Protein AF-A0A6A5AH86-F1 (afdb_monomer_lite)

Structure (mmCIF, N/CA/C/O backbone):
data_AF-A0A6A5AH86-F1
#
_entry.id   AF-A0A6A5AH86-F1
#
loop_
_atom_site.group_PDB
_atom_site.id
_atom_site.type_symbol
_atom_site.label_atom_id
_atom_site.label_alt_id
_atom_site.label_comp_id
_atom_site.label_asym_id
_atom_site.label_entity_id
_atom_site.label_seq_id
_atom_site.pdbx_PDB_ins_code
_atom_site.Cartn_x
_atom_site.Cartn_y
_atom_site.Cartn_z
_atom_site.occupancy
_atom_site.B_iso_or_equiv
_atom_site.auth_seq_id
_atom_site.auth_comp_id
_atom_site.auth_asym_id
_atom_site.auth_atom_id
_atom_site.pdbx_PDB_model_num
ATOM 1 N N . MET A 1 1 ? -19.710 12.554 -6.794 1.00 30.98 1 MET A N 1
ATOM 2 C CA . MET A 1 1 ? -18.709 13.426 -7.446 1.00 30.98 1 MET A CA 1
ATOM 3 C C . MET A 1 1 ? -17.628 13.706 -6.403 1.00 30.98 1 MET A C 1
ATOM 5 O O . MET A 1 1 ? -17.889 14.454 -5.476 1.00 30.98 1 MET A O 1
ATOM 9 N N . ARG A 1 2 ? -16.508 12.966 -6.414 1.00 29.19 2 ARG A N 1
ATOM 10 C C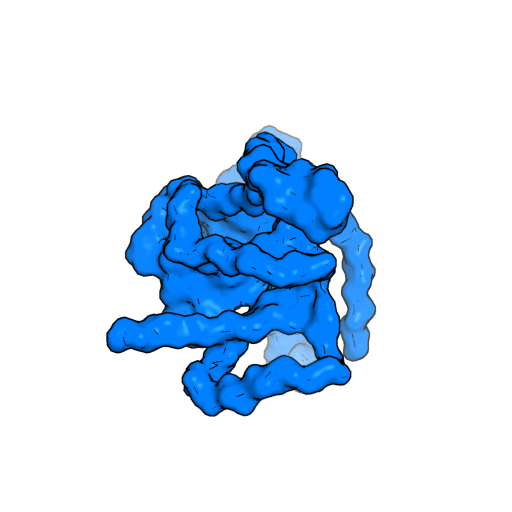A . ARG A 1 2 ? -15.508 13.016 -5.328 1.00 29.19 2 ARG A CA 1
ATOM 11 C C . ARG A 1 2 ? -14.400 14.002 -5.695 1.00 29.19 2 ARG A C 1
ATOM 13 O O . ARG A 1 2 ? -13.629 13.746 -6.611 1.00 29.19 2 ARG A O 1
ATOM 20 N N . GLN A 1 3 ? -14.357 15.125 -4.989 1.00 27.39 3 GLN A N 1
ATOM 21 C CA . GLN A 1 3 ? -13.255 16.082 -5.015 1.00 27.39 3 GLN A CA 1
ATOM 22 C C . GLN A 1 3 ? -12.200 15.573 -4.021 1.00 27.39 3 GLN A C 1
ATOM 24 O O . GLN A 1 3 ? -12.469 15.524 -2.823 1.00 27.39 3 GLN A O 1
ATOM 29 N N . SER A 1 4 ? -11.029 15.131 -4.491 1.00 25.44 4 SER A N 1
ATOM 30 C CA . SER A 1 4 ? -9.912 14.809 -3.595 1.00 25.44 4 SER A CA 1
ATOM 31 C C . SER A 1 4 ? -9.151 16.099 -3.280 1.00 25.44 4 SER A C 1
ATOM 33 O O . SER A 1 4 ? -8.307 16.536 -4.067 1.00 25.44 4 SER A O 1
ATOM 35 N N . LEU A 1 5 ? -9.456 16.735 -2.148 1.00 30.50 5 LEU A N 1
ATOM 36 C CA . LEU A 1 5 ? -8.522 17.682 -1.545 1.00 30.50 5 LEU A CA 1
ATOM 37 C C . LEU A 1 5 ? -7.281 16.884 -1.119 1.00 30.50 5 LEU A C 1
ATOM 39 O O . LEU A 1 5 ? -7.382 15.999 -0.272 1.00 30.50 5 LEU A O 1
ATOM 43 N N . ARG A 1 6 ? -6.120 17.182 -1.714 1.00 34.22 6 ARG A N 1
ATOM 44 C CA . ARG A 1 6 ? -4.815 16.739 -1.202 1.00 34.22 6 ARG A CA 1
ATOM 45 C C . ARG A 1 6 ? -4.544 17.485 0.108 1.00 34.22 6 ARG A C 1
ATOM 47 O O . ARG A 1 6 ? -3.910 18.535 0.096 1.00 34.22 6 ARG A O 1
ATOM 54 N N . LEU A 1 7 ? -5.066 16.979 1.220 1.00 39.75 7 LEU A N 1
ATOM 55 C CA . LEU A 1 7 ? -4.508 17.284 2.533 1.00 39.75 7 LEU A CA 1
ATOM 56 C C . LEU A 1 7 ? -3.239 16.440 2.652 1.00 39.75 7 LEU A C 1
ATOM 58 O O . LEU A 1 7 ? -3.293 15.216 2.549 1.00 39.75 7 LEU A O 1
ATOM 62 N N . VAL A 1 8 ? -2.095 17.120 2.727 1.00 56.09 8 VAL A N 1
ATOM 63 C CA . VAL A 1 8 ? -0.758 16.524 2.838 1.00 56.09 8 VAL A CA 1
ATOM 64 C C . VAL A 1 8 ? -0.589 16.019 4.270 1.00 56.09 8 VAL A C 1
ATOM 66 O O . VAL A 1 8 ? 0.184 16.559 5.055 1.00 56.09 8 VAL A O 1
ATOM 69 N N . ASP A 1 9 ? -1.381 15.017 4.627 1.00 72.75 9 ASP A N 1
ATOM 70 C CA . ASP A 1 9 ? -1.262 14.328 5.897 1.00 72.75 9 ASP A CA 1
ATOM 71 C C . ASP A 1 9 ? -0.231 13.204 5.720 1.00 72.75 9 ASP A C 1
ATOM 73 O O . ASP A 1 9 ? -0.261 12.430 4.762 1.00 72.75 9 ASP A O 1
ATOM 77 N N . ASN A 1 10 ? 0.696 13.092 6.665 1.00 84.94 10 ASN A N 1
ATOM 78 C CA . ASN A 1 10 ? 1.642 11.974 6.780 1.00 84.94 10 ASN A CA 1
ATOM 79 C C . ASN A 1 10 ? 0.997 10.724 7.414 1.00 84.94 10 ASN A C 1
ATOM 81 O O . ASN A 1 10 ? 1.675 9.826 7.911 1.00 84.94 10 ASN A O 1
ATOM 85 N N . CYS A 1 11 ? -0.334 10.686 7.438 1.00 88.38 11 CYS A N 1
ATOM 86 C CA . CYS A 1 11 ? -1.121 9.686 8.134 1.00 88.38 11 CYS A CA 1
ATOM 87 C C . CYS A 1 11 ? -2.029 8.951 7.149 1.00 88.38 11 CYS A C 1
ATOM 89 O O . CYS A 1 11 ? -2.664 9.567 6.295 1.00 88.38 11 CYS A O 1
ATOM 91 N N . VAL A 1 12 ? -2.179 7.641 7.328 1.00 88.31 12 VAL A N 1
ATOM 92 C CA . VAL A 1 12 ? -3.200 6.851 6.630 1.00 88.31 12 VAL A CA 1
ATOM 93 C C . VAL A 1 12 ? -4.418 6.734 7.540 1.00 88.31 12 VAL A C 1
ATOM 95 O O . VAL A 1 12 ? -4.294 6.319 8.688 1.00 88.31 12 VAL A O 1
ATOM 98 N N . LYS A 1 13 ? -5.601 7.112 7.051 1.00 89.19 13 LYS A N 1
ATOM 99 C CA . LYS A 1 13 ? -6.860 7.011 7.804 1.00 89.19 13 LYS A CA 1
ATOM 100 C C . LYS A 1 13 ? -7.762 5.952 7.185 1.00 89.19 13 LYS A C 1
ATOM 102 O O . LYS A 1 13 ? -7.991 5.974 5.977 1.00 89.19 13 LYS A O 1
ATOM 107 N N . ILE A 1 14 ? -8.285 5.064 8.021 1.00 88.88 14 ILE A N 1
ATOM 108 C CA . ILE A 1 14 ? -9.193 3.986 7.630 1.00 88.88 14 ILE A CA 1
ATOM 109 C C . ILE A 1 14 ? -10.580 4.326 8.155 1.00 88.88 14 ILE A C 1
ATOM 111 O O . ILE A 1 14 ? -10.743 4.640 9.335 1.00 88.88 14 ILE A O 1
ATOM 115 N N . TRP A 1 15 ? -11.563 4.277 7.264 1.00 88.62 15 TRP A N 1
ATOM 116 C CA . TRP A 1 15 ? -12.946 4.630 7.551 1.00 88.62 15 TRP A CA 1
ATOM 117 C C . TRP A 1 15 ? -13.850 3.452 7.202 1.00 88.62 15 TRP A C 1
ATOM 119 O O . TRP A 1 15 ? -13.689 2.867 6.129 1.00 88.62 15 TRP A O 1
ATOM 129 N N . SER A 1 16 ? -14.798 3.140 8.081 1.00 85.56 16 SER A N 1
ATOM 130 C CA . SER A 1 16 ? -15.935 2.287 7.751 1.00 85.56 16 SER A CA 1
ATOM 131 C C . SER A 1 16 ? -17.012 3.139 7.096 1.00 85.56 16 SER A C 1
ATOM 133 O O . SER A 1 16 ? -17.232 4.287 7.492 1.00 85.56 16 SER A O 1
ATOM 135 N N . LEU A 1 17 ? -17.661 2.575 6.084 1.00 85.06 17 LEU A N 1
ATOM 136 C CA . LEU A 1 17 ? -18.807 3.169 5.416 1.00 85.06 17 LEU A CA 1
ATOM 137 C C . LEU A 1 17 ? -19.960 2.177 5.516 1.00 85.06 17 LEU A C 1
ATOM 139 O O . LEU A 1 17 ? -19.984 1.193 4.775 1.00 85.06 17 LEU A O 1
ATOM 143 N N . GLU A 1 18 ? -20.909 2.443 6.405 1.00 79.38 18 GLU A N 1
ATOM 144 C CA . GLU A 1 18 ? -22.117 1.634 6.531 1.00 79.38 18 GLU A CA 1
ATOM 145 C C . GLU A 1 18 ? -23.296 2.365 5.890 1.00 79.38 18 GLU A C 1
ATOM 147 O O . GLU A 1 18 ? -23.573 3.535 6.160 1.00 79.38 18 GLU A O 1
ATOM 152 N N . VAL A 1 19 ? -23.990 1.669 4.989 1.00 74.25 19 VAL A N 1
ATOM 153 C CA . VAL A 1 19 ? -25.234 2.155 4.389 1.00 74.25 19 VAL A CA 1
ATOM 154 C C . VAL A 1 19 ? -26.370 1.450 5.113 1.00 74.25 19 VAL A C 1
ATOM 156 O O . VAL A 1 19 ? -26.713 0.316 4.785 1.00 74.25 19 VAL A O 1
ATOM 159 N N . LEU A 1 20 ? -26.898 2.098 6.151 1.00 67.12 20 LEU A N 1
ATOM 160 C CA . LEU A 1 20 ? -27.880 1.500 7.058 1.00 67.12 20 LEU A CA 1
ATOM 161 C C . LEU A 1 20 ? -29.282 1.388 6.422 1.00 67.12 20 LEU A C 1
ATOM 163 O O . LEU A 1 20 ? -30.046 0.498 6.790 1.00 67.12 20 LEU A O 1
ATOM 167 N N . SER A 1 21 ? -29.625 2.237 5.443 1.00 65.19 21 SER A N 1
ATOM 168 C CA . SER A 1 21 ? -30.851 2.131 4.630 1.00 65.19 21 SER A CA 1
ATOM 169 C C . SER A 1 21 ? -30.785 3.007 3.363 1.00 65.19 21 SER A C 1
ATOM 171 O O . SER A 1 21 ? -29.871 3.809 3.216 1.00 65.19 21 SER A O 1
ATOM 173 N N . GLU A 1 22 ? -31.749 2.884 2.437 1.00 66.31 22 GLU A N 1
ATOM 174 C CA . GLU A 1 22 ? -31.879 3.807 1.285 1.00 66.31 22 GLU A CA 1
ATOM 175 C C . GLU A 1 22 ? -32.324 5.227 1.694 1.00 66.31 22 GLU A C 1
ATOM 177 O O . GLU A 1 22 ? -32.211 6.164 0.903 1.00 66.31 22 GLU A O 1
ATOM 182 N N . THR A 1 23 ? -32.856 5.388 2.910 1.00 67.50 23 THR A N 1
ATOM 183 C CA . THR A 1 23 ? -33.461 6.634 3.402 1.00 67.50 23 THR A CA 1
ATOM 184 C C . THR A 1 23 ? -32.541 7.451 4.301 1.00 67.50 23 THR A C 1
ATOM 186 O O . THR A 1 23 ? -32.615 8.678 4.264 1.00 67.50 23 THR A O 1
ATOM 189 N N . ASP A 1 24 ? -31.669 6.794 5.066 1.00 67.06 24 ASP A N 1
ATOM 190 C CA . ASP A 1 24 ? -30.609 7.457 5.824 1.00 67.06 24 ASP A CA 1
ATOM 191 C C . ASP A 1 24 ? -29.321 7.467 5.000 1.00 67.06 24 ASP A C 1
ATOM 193 O O . ASP A 1 24 ? -28.936 6.472 4.387 1.00 67.06 24 ASP A O 1
ATOM 197 N N . GLY A 1 25 ? -28.666 8.627 4.940 1.00 71.00 25 GLY A N 1
ATOM 198 C CA . GLY A 1 25 ? -27.397 8.774 4.233 1.00 71.00 25 GLY A CA 1
ATOM 199 C C . GLY A 1 25 ? -26.315 7.831 4.782 1.00 71.00 25 GLY A C 1
ATOM 200 O O . GLY A 1 25 ? -26.445 7.308 5.886 1.00 71.00 25 GLY A O 1
ATOM 201 N N . PRO A 1 26 ? -25.224 7.614 4.032 1.00 78.56 26 PRO A N 1
ATOM 202 C CA . PRO A 1 26 ? -24.146 6.748 4.490 1.00 78.56 26 PRO A CA 1
ATOM 203 C C . PRO A 1 26 ? -23.504 7.297 5.771 1.00 78.56 26 PRO A C 1
ATOM 205 O O . PRO A 1 26 ? -23.083 8.459 5.801 1.00 78.56 26 PRO A O 1
ATOM 208 N N . GLU A 1 27 ? -23.376 6.454 6.795 1.00 80.38 27 GLU A N 1
ATOM 209 C CA . GLU A 1 27 ? -22.609 6.780 7.993 1.00 80.38 27 GLU A CA 1
ATOM 210 C C . GLU A 1 27 ? -21.134 6.440 7.757 1.00 80.38 27 GLU A C 1
ATOM 212 O O . GLU A 1 27 ? -20.774 5.337 7.336 1.00 80.38 27 GLU A O 1
ATOM 217 N N . CYS A 1 28 ? -20.272 7.428 7.996 1.00 82.88 28 CYS A N 1
ATOM 218 C CA . CYS A 1 28 ? -18.825 7.287 7.904 1.00 82.88 28 CYS A CA 1
ATOM 219 C C . CYS A 1 28 ? -18.238 7.313 9.309 1.00 82.88 28 CYS A C 1
ATOM 221 O O . CYS A 1 28 ? -18.341 8.328 10.001 1.00 82.88 28 CYS A O 1
ATOM 223 N N . GLU A 1 29 ? -17.542 6.252 9.694 1.00 85.81 29 GLU A N 1
ATOM 224 C CA . GLU A 1 29 ? -16.880 6.174 10.991 1.00 85.81 29 GLU A CA 1
ATOM 225 C C . GLU A 1 29 ? -15.369 5.975 10.839 1.00 85.81 29 GLU A C 1
ATOM 227 O O . GLU A 1 29 ? -14.916 5.167 10.032 1.00 85.81 29 GLU A O 1
ATOM 232 N N . LEU A 1 30 ? -14.567 6.715 11.612 1.00 83.50 30 LEU A N 1
ATOM 233 C CA . LEU A 1 30 ? -13.111 6.557 11.624 1.00 83.50 30 LEU A CA 1
ATOM 234 C C . LEU A 1 30 ? -12.723 5.326 12.454 1.00 83.50 30 LEU A C 1
ATOM 236 O O . LEU A 1 30 ? -12.927 5.304 13.667 1.00 83.50 30 LEU A O 1
ATOM 240 N N . LEU A 1 31 ? -12.112 4.333 11.808 1.00 86.06 31 LEU A N 1
ATOM 241 C CA . LEU A 1 31 ? -11.689 3.080 12.436 1.00 86.06 31 LEU A CA 1
ATOM 242 C C . LEU A 1 31 ? -10.263 3.158 12.980 1.00 86.06 31 LEU A C 1
ATOM 244 O O . LEU A 1 31 ? -9.998 2.726 14.102 1.00 86.06 31 LEU A O 1
ATOM 248 N N . ALA A 1 32 ? -9.340 3.723 12.199 1.00 85.19 32 ALA A N 1
ATOM 249 C CA . ALA A 1 32 ? -7.944 3.849 12.598 1.00 85.19 32 ALA A CA 1
ATOM 250 C C . ALA A 1 32 ? -7.243 5.037 11.928 1.00 85.19 32 ALA A C 1
ATOM 252 O O . ALA A 1 32 ? -7.510 5.376 10.773 1.00 85.19 32 ALA A O 1
ATOM 253 N N . THR A 1 33 ? -6.297 5.648 12.643 1.00 87.88 33 THR A N 1
ATOM 254 C CA . THR A 1 33 ? -5.283 6.550 12.074 1.00 87.88 33 THR A CA 1
ATOM 255 C C . THR A 1 33 ? -3.897 5.929 12.254 1.00 87.88 33 THR A C 1
ATOM 257 O O . THR A 1 33 ? -3.496 5.616 13.375 1.00 87.88 33 THR A O 1
ATOM 260 N N . LEU A 1 34 ? -3.169 5.750 11.149 1.00 87.94 34 LEU A N 1
ATOM 261 C CA . LEU A 1 34 ? -1.834 5.155 11.088 1.00 87.94 34 LEU A CA 1
ATOM 262 C C . LEU A 1 34 ? -0.802 6.248 10.815 1.00 87.94 34 LEU A C 1
ATOM 264 O O . LEU A 1 34 ? -0.837 6.884 9.764 1.00 87.94 34 LEU A O 1
ATOM 268 N N . THR A 1 35 ? 0.130 6.448 11.742 1.00 88.06 35 THR A N 1
ATOM 269 C CA . THR A 1 35 ? 1.114 7.544 11.702 1.00 88.06 35 THR A CA 1
ATOM 270 C C . THR A 1 35 ? 2.540 7.003 11.588 1.00 88.06 35 THR A C 1
ATOM 272 O O . THR A 1 35 ? 3.410 7.342 12.387 1.00 88.06 35 THR A O 1
ATOM 275 N N . TRP A 1 36 ? 2.758 6.082 10.646 1.00 87.44 36 TRP A N 1
ATOM 276 C CA . TRP A 1 36 ? 4.055 5.416 10.457 1.00 87.44 36 TRP A CA 1
ATOM 277 C C . TRP A 1 36 ? 4.956 6.092 9.420 1.00 87.44 36 TRP A C 1
ATOM 279 O O . TRP A 1 36 ? 6.148 5.805 9.394 1.00 87.44 36 TRP A O 1
ATOM 289 N N . HIS A 1 37 ? 4.400 6.956 8.570 1.00 89.31 37 HIS A N 1
ATOM 290 C CA . HIS A 1 37 ? 5.159 7.699 7.570 1.00 89.31 37 HIS A CA 1
ATOM 291 C C . HIS A 1 37 ? 5.689 9.013 8.146 1.00 89.31 37 HIS A C 1
ATOM 293 O O . HIS A 1 37 ? 5.011 9.695 8.916 1.00 89.31 37 HIS A O 1
ATOM 299 N N . GLU A 1 38 ? 6.904 9.387 7.750 1.00 89.50 38 GLU A N 1
ATOM 300 C CA . GLU A 1 38 ? 7.527 10.645 8.187 1.00 89.50 38 GLU A CA 1
ATOM 301 C C . GLU A 1 38 ? 7.069 11.832 7.332 1.00 89.50 38 GLU A C 1
ATOM 303 O O . GLU A 1 38 ? 7.016 12.970 7.801 1.00 89.50 38 GLU A O 1
ATOM 308 N N . LYS A 1 39 ? 6.715 11.557 6.074 1.00 90.38 39 LYS A N 1
ATOM 309 C CA . LYS A 1 39 ? 6.307 12.545 5.073 1.00 90.38 39 LYS A CA 1
ATOM 310 C C . LYS A 1 39 ? 4.948 12.196 4.462 1.00 90.38 39 LYS A C 1
ATOM 312 O O . LYS A 1 39 ? 4.269 11.270 4.897 1.00 90.38 39 LYS A O 1
ATOM 317 N N . ALA A 1 40 ? 4.540 12.998 3.484 1.00 89.38 40 ALA A N 1
ATOM 318 C CA . ALA A 1 40 ? 3.271 12.880 2.788 1.00 89.38 40 ALA A CA 1
ATOM 319 C C . ALA A 1 40 ? 3.074 11.491 2.176 1.00 89.38 40 ALA A C 1
ATOM 321 O O . ALA A 1 40 ? 3.931 10.995 1.443 1.00 89.38 40 ALA A O 1
ATOM 322 N N . VAL A 1 41 ? 1.908 10.900 2.433 1.00 90.50 41 VAL A N 1
ATOM 323 C CA . VAL A 1 41 ? 1.507 9.655 1.780 1.00 90.50 41 VAL A CA 1
ATOM 324 C C . VAL A 1 41 ? 0.900 9.989 0.420 1.00 90.50 41 VAL A C 1
ATOM 326 O O . VAL A 1 41 ? -0.137 10.644 0.329 1.00 90.50 41 VAL A O 1
ATOM 329 N N . ASN A 1 42 ? 1.534 9.517 -0.649 1.00 87.88 42 ASN A N 1
ATOM 330 C CA . ASN A 1 42 ? 1.110 9.786 -2.022 1.00 87.88 42 ASN A CA 1
ATOM 331 C C . ASN A 1 42 ? 0.031 8.819 -2.497 1.00 87.88 42 ASN A C 1
ATOM 333 O O . ASN A 1 42 ? -0.848 9.186 -3.280 1.00 87.88 42 ASN A O 1
ATOM 337 N N . CYS A 1 43 ? 0.105 7.568 -2.048 1.00 89.25 43 CYS A N 1
ATOM 338 C CA . CYS A 1 43 ? -0.764 6.506 -2.526 1.00 89.25 43 CYS A CA 1
ATOM 339 C C . CYS A 1 43 ? -1.046 5.474 -1.434 1.00 89.25 43 CYS A C 1
ATOM 341 O O . CYS A 1 43 ? -0.199 5.177 -0.594 1.00 89.25 43 CYS A O 1
ATOM 343 N N . VAL A 1 44 ? -2.257 4.917 -1.473 1.00 92.38 44 VAL A N 1
ATOM 344 C CA . VAL A 1 44 ? -2.695 3.801 -0.628 1.00 92.38 44 VAL A CA 1
ATOM 345 C C . VAL A 1 44 ? -3.502 2.807 -1.462 1.00 92.38 44 VAL A C 1
ATOM 347 O O . VAL A 1 44 ? -4.293 3.218 -2.323 1.00 92.38 44 VAL A O 1
ATOM 350 N N . ARG A 1 45 ? -3.291 1.504 -1.250 1.00 92.75 45 ARG A N 1
ATOM 351 C CA . ARG A 1 45 ? -3.954 0.424 -2.000 1.00 92.75 45 ARG A CA 1
ATOM 352 C C . ARG A 1 45 ? -4.210 -0.795 -1.128 1.00 92.75 45 ARG A C 1
ATOM 354 O O . ARG A 1 45 ? -3.276 -1.366 -0.564 1.00 92.75 45 ARG A O 1
ATOM 361 N N . TRP A 1 46 ? -5.465 -1.222 -1.099 1.00 92.31 46 TRP A N 1
ATOM 362 C CA . TRP A 1 46 ? -5.857 -2.514 -0.555 1.00 92.31 46 TRP A CA 1
ATOM 363 C C . TRP A 1 46 ? -5.360 -3.650 -1.4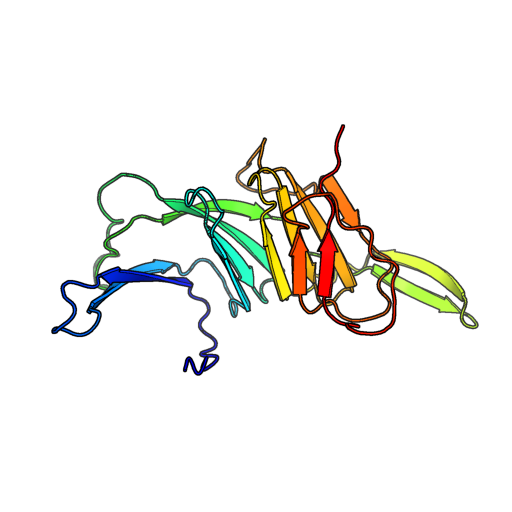47 1.00 92.31 46 TRP A C 1
ATOM 365 O O . TRP A 1 46 ? -5.429 -3.550 -2.673 1.00 92.31 46 TRP A O 1
ATOM 375 N N . SER A 1 47 ? -4.886 -4.716 -0.813 1.00 90.81 47 SER A N 1
ATOM 376 C CA . SER A 1 47 ? -4.782 -6.043 -1.417 1.00 90.81 47 SER A CA 1
ATOM 377 C C . SER A 1 47 ? -6.189 -6.556 -1.745 1.00 90.81 47 SER A C 1
ATOM 379 O O . SER A 1 47 ? -7.140 -6.238 -1.025 1.00 90.81 47 SER A O 1
ATOM 381 N N . HIS A 1 48 ? -6.359 -7.336 -2.811 1.00 87.44 48 HIS A N 1
ATOM 382 C CA . HIS A 1 48 ? -7.683 -7.777 -3.274 1.00 87.44 48 HIS A CA 1
ATOM 383 C C . HIS A 1 48 ? -8.370 -8.711 -2.270 1.00 87.44 48 HIS A C 1
ATOM 385 O O . HIS A 1 48 ? -9.589 -8.685 -2.123 1.00 87.44 48 HIS A O 1
ATOM 391 N N . ASN A 1 49 ? -7.587 -9.491 -1.531 1.00 87.00 49 ASN A N 1
ATOM 392 C CA . ASN A 1 49 ? -8.022 -10.326 -0.418 1.00 87.00 49 ASN A CA 1
ATOM 393 C C . ASN A 1 49 ? -8.383 -9.531 0.854 1.00 87.00 49 ASN A C 1
ATOM 395 O O . ASN A 1 49 ? -8.821 -10.134 1.829 1.00 87.00 49 ASN A O 1
ATOM 399 N N . GLY A 1 50 ? -8.162 -8.211 0.878 1.00 87.25 50 GLY A N 1
ATOM 400 C CA . GLY A 1 50 ? -8.441 -7.329 2.017 1.00 87.25 50 GLY A CA 1
ATOM 401 C C . GLY A 1 50 ? -7.502 -7.485 3.219 1.00 87.25 50 GLY A C 1
ATOM 402 O O . GLY A 1 50 ? -7.626 -6.739 4.185 1.00 87.25 50 GLY A O 1
ATOM 403 N N . ARG A 1 51 ? -6.544 -8.417 3.176 1.00 89.81 51 ARG A N 1
ATOM 404 C CA . ARG A 1 51 ? -5.648 -8.719 4.302 1.00 89.81 51 ARG A CA 1
ATOM 405 C C . ARG A 1 51 ? -4.594 -7.642 4.531 1.00 89.81 51 ARG A C 1
ATOM 407 O O . ARG A 1 51 ? -4.239 -7.355 5.672 1.00 89.81 51 ARG A O 1
ATOM 414 N N . TYR A 1 52 ? -4.078 -7.080 3.442 1.00 92.50 52 TYR A N 1
ATOM 415 C CA . TYR A 1 52 ? -2.991 -6.112 3.480 1.00 92.50 52 TYR A CA 1
ATOM 416 C C . TYR A 1 52 ? -3.420 -4.756 2.931 1.00 92.50 52 TYR A C 1
ATOM 418 O O . TYR A 1 52 ? -4.149 -4.664 1.940 1.00 92.50 52 TYR A O 1
ATOM 426 N N . LEU A 1 53 ? -2.888 -3.700 3.537 1.00 93.31 53 LEU A N 1
ATOM 427 C CA . LEU A 1 53 ? -2.947 -2.337 3.027 1.00 93.31 53 LEU A CA 1
ATOM 428 C C . LEU A 1 53 ? -1.524 -1.867 2.729 1.00 93.31 53 LEU A C 1
ATOM 430 O O . LEU A 1 53 ? -0.665 -1.919 3.604 1.00 93.31 53 LEU A O 1
ATOM 434 N N . ALA A 1 54 ? -1.276 -1.397 1.510 1.00 93.56 54 ALA A N 1
ATOM 435 C CA . ALA A 1 54 ? -0.003 -0.797 1.127 1.00 93.56 54 ALA A CA 1
ATOM 436 C C . ALA A 1 54 ? -0.109 0.727 1.078 1.00 93.56 54 ALA A C 1
ATOM 438 O O . ALA A 1 54 ? -1.107 1.257 0.584 1.00 93.56 54 ALA A O 1
ATOM 439 N N . SER A 1 55 ? 0.935 1.422 1.519 1.00 92.81 55 SER A N 1
ATOM 440 C CA . SER A 1 55 ? 1.073 2.876 1.405 1.00 92.81 55 SER A CA 1
ATOM 441 C C . SER A 1 55 ? 2.454 3.268 0.895 1.00 92.81 55 SER A C 1
ATOM 443 O O . SER A 1 55 ? 3.452 2.657 1.267 1.00 92.81 55 SER A O 1
ATOM 445 N N . GLY A 1 56 ? 2.513 4.279 0.028 1.00 91.94 56 GLY A N 1
ATOM 446 C CA . GLY A 1 56 ? 3.748 4.819 -0.540 1.00 91.94 56 GLY A CA 1
ATOM 447 C C . GLY A 1 56 ? 3.847 6.317 -0.281 1.00 91.94 56 GLY A C 1
ATOM 448 O O . GLY A 1 56 ? 2.855 7.035 -0.427 1.00 91.94 56 GLY A O 1
ATOM 449 N N . SER A 1 57 ? 5.031 6.777 0.115 1.00 91.19 57 SER A N 1
ATOM 450 C CA . SER A 1 57 ? 5.263 8.125 0.644 1.00 91.19 57 SER A CA 1
ATOM 451 C C . SER A 1 57 ? 6.508 8.790 0.042 1.00 91.19 57 SER A C 1
ATOM 453 O O . SER A 1 57 ? 7.370 8.138 -0.558 1.00 91.19 57 SER A O 1
ATOM 455 N N . ASP A 1 58 ? 6.605 10.106 0.235 1.00 89.69 58 ASP A N 1
ATOM 456 C CA . ASP A 1 58 ? 7.783 10.942 -0.053 1.00 89.69 58 ASP A CA 1
ATOM 457 C C . ASP A 1 58 ? 8.965 10.674 0.903 1.00 89.69 58 ASP A C 1
ATOM 459 O O . ASP A 1 58 ? 10.060 11.220 0.741 1.00 89.69 58 ASP A O 1
ATOM 463 N N . ASP A 1 59 ? 8.768 9.857 1.944 1.00 88.50 59 ASP A N 1
ATOM 464 C CA . ASP A 1 59 ? 9.867 9.287 2.745 1.00 88.50 59 ASP A CA 1
ATOM 465 C C . ASP A 1 59 ? 10.595 8.146 2.017 1.00 88.50 59 ASP A C 1
ATOM 467 O O . ASP A 1 59 ? 11.522 7.539 2.557 1.00 88.50 59 ASP A O 1
ATOM 471 N N . HIS A 1 60 ? 10.196 7.896 0.765 1.00 87.62 60 HIS A N 1
ATOM 472 C CA . HIS A 1 60 ? 10.724 6.877 -0.127 1.00 87.62 60 HIS A CA 1
ATOM 473 C C . HIS A 1 60 ? 10.427 5.445 0.331 1.00 87.62 60 HIS A C 1
ATOM 475 O O . HIS A 1 60 ? 10.982 4.492 -0.222 1.00 87.62 60 HIS A O 1
ATOM 481 N N . GLN A 1 61 ? 9.586 5.260 1.345 1.00 90.25 61 GLN A N 1
ATOM 482 C CA . GLN A 1 61 ? 9.229 3.952 1.866 1.00 90.25 61 GLN A CA 1
ATOM 483 C C . GLN A 1 61 ? 7.875 3.515 1.323 1.00 90.25 61 GLN A C 1
ATOM 485 O O . GLN A 1 61 ? 6.955 4.311 1.112 1.00 90.25 61 GLN A O 1
ATOM 490 N N . VAL A 1 62 ? 7.757 2.202 1.140 1.00 93.25 62 VAL A N 1
ATOM 491 C CA . VAL A 1 62 ? 6.461 1.545 1.007 1.00 93.25 62 VAL A CA 1
ATOM 492 C C . VAL A 1 62 ? 6.237 0.722 2.258 1.00 93.25 62 VAL A C 1
ATOM 494 O O . VAL A 1 62 ? 7.062 -0.131 2.594 1.00 93.25 62 VAL A O 1
ATOM 497 N N . LEU A 1 63 ? 5.139 0.986 2.955 1.00 93.62 63 LEU A N 1
ATOM 498 C CA . LEU A 1 63 ? 4.756 0.259 4.156 1.00 93.62 63 LEU A CA 1
ATOM 499 C C . LEU A 1 63 ? 3.594 -0.675 3.841 1.00 93.62 63 LEU A C 1
ATOM 501 O O . LEU A 1 63 ? 2.681 -0.322 3.096 1.00 93.62 63 LEU A O 1
ATOM 505 N N . LEU A 1 64 ? 3.651 -1.875 4.414 1.00 94.50 64 LEU A N 1
ATOM 506 C CA . LEU A 1 64 ? 2.556 -2.833 4.404 1.00 94.50 64 LEU A CA 1
ATOM 507 C C . LEU A 1 64 ? 1.987 -2.950 5.811 1.00 94.50 64 LEU A C 1
ATOM 509 O O . LEU A 1 64 ? 2.729 -3.150 6.780 1.00 94.50 64 LEU A O 1
ATOM 513 N N . TYR A 1 65 ? 0.670 -2.840 5.899 1.00 93.12 65 TYR A N 1
ATOM 514 C CA . TYR A 1 65 ? -0.094 -3.000 7.121 1.00 93.12 65 TYR A CA 1
ATOM 515 C C . TYR A 1 65 ? -0.951 -4.255 7.047 1.00 93.12 65 TYR A C 1
ATOM 517 O O . TYR A 1 65 ? -1.497 -4.581 5.994 1.00 93.12 65 TYR A O 1
ATOM 525 N N . GLU A 1 66 ? -1.088 -4.923 8.182 1.00 92.94 66 GLU A N 1
ATOM 526 C CA . GLU A 1 66 ? -1.978 -6.060 8.382 1.00 92.94 66 GLU A CA 1
ATOM 527 C C . GLU A 1 66 ? -2.887 -5.757 9.575 1.00 92.94 66 GLU A C 1
ATOM 529 O O . GLU A 1 66 ? -2.445 -5.168 10.571 1.00 92.94 66 GLU A O 1
ATOM 534 N N . LEU A 1 67 ? -4.162 -6.128 9.455 1.00 90.81 67 LEU A N 1
ATOM 535 C CA . LEU A 1 67 ? -5.112 -6.036 10.556 1.00 90.81 67 LEU A CA 1
ATOM 536 C C . LEU A 1 67 ? -4.787 -7.131 11.570 1.00 90.81 67 LEU A C 1
ATOM 538 O O . LEU A 1 67 ? -4.721 -8.309 11.218 1.00 90.81 67 LEU A O 1
ATOM 542 N N . GLN A 1 68 ? -4.578 -6.744 12.823 1.00 88.19 68 GLN A N 1
ATOM 543 C CA . GLN A 1 68 ? -4.349 -7.678 13.911 1.00 88.19 68 GLN A CA 1
ATOM 544 C C . GLN A 1 68 ? -5.605 -7.796 14.771 1.00 88.19 68 GLN A C 1
ATOM 546 O O . GLN A 1 68 ? -6.117 -6.798 15.279 1.00 88.19 68 GLN A O 1
ATOM 551 N N . ASP A 1 69 ? -6.046 -9.032 14.992 1.00 83.19 69 ASP A N 1
ATOM 552 C CA . ASP A 1 69 ? -7.122 -9.317 15.934 1.00 83.19 69 ASP A CA 1
ATOM 553 C C . ASP A 1 69 ? -6.649 -9.059 17.367 1.00 83.19 69 ASP A C 1
ATOM 555 O O . ASP A 1 69 ? -5.646 -9.613 17.830 1.00 83.19 69 ASP A O 1
ATOM 559 N N . GLY A 1 70 ? -7.377 -8.213 18.091 1.00 77.38 70 GLY A N 1
ATOM 560 C CA . GLY A 1 70 ? -7.072 -7.913 19.482 1.00 77.38 70 GLY A CA 1
ATOM 561 C C . GLY A 1 70 ? -7.677 -6.600 19.963 1.00 77.38 70 GLY A C 1
ATOM 562 O O . GLY A 1 70 ? -8.246 -5.844 19.173 1.00 77.38 70 GLY A O 1
ATOM 563 N N . PRO A 1 71 ? -7.569 -6.314 21.271 1.00 73.19 71 PRO A N 1
ATOM 564 C CA . PRO A 1 71 ? -7.979 -5.026 21.800 1.00 73.19 71 PRO A CA 1
ATOM 565 C C . PRO A 1 71 ? -7.160 -3.896 21.152 1.00 73.19 71 PRO A C 1
ATOM 567 O O . PRO A 1 71 ? -5.997 -4.105 20.787 1.00 73.19 71 PRO A O 1
ATOM 570 N N . PRO A 1 72 ? -7.747 -2.698 21.017 1.00 73.62 72 PRO A N 1
ATOM 571 C CA . PRO A 1 72 ? -7.062 -1.556 20.438 1.00 73.62 72 PRO A CA 1
ATOM 572 C C . PRO A 1 72 ? -5.799 -1.186 21.216 1.00 73.62 72 PRO A C 1
ATOM 574 O O . PRO A 1 72 ? -5.732 -1.346 22.439 1.00 73.62 72 PRO A O 1
ATOM 577 N N . ALA A 1 73 ? -4.787 -0.692 20.498 1.00 71.56 73 ALA A N 1
ATOM 578 C CA . ALA A 1 73 ? -3.527 -0.282 21.107 1.00 71.56 73 ALA A CA 1
ATOM 579 C C . ALA A 1 73 ? -3.768 0.762 22.222 1.00 71.56 73 ALA A C 1
ATOM 581 O O . ALA A 1 73 ? -4.560 1.693 22.028 1.00 71.56 73 ALA A O 1
ATOM 582 N N . PRO A 1 74 ? -3.091 0.645 23.381 1.00 68.31 74 PRO A N 1
ATOM 583 C CA . PRO A 1 74 ? -3.253 1.607 24.459 1.00 68.31 74 PRO A CA 1
ATOM 584 C C . PRO A 1 74 ? -2.812 2.998 24.001 1.00 68.31 74 PRO A C 1
ATOM 586 O O . PRO A 1 74 ? -1.722 3.170 23.453 1.00 68.31 74 PRO A O 1
ATOM 589 N N . ILE A 1 75 ? -3.640 4.005 24.267 1.00 72.31 75 ILE A N 1
ATOM 590 C CA . ILE A 1 75 ? -3.259 5.402 24.058 1.00 72.31 75 ILE A CA 1
ATOM 591 C C . ILE A 1 75 ? -2.192 5.813 25.089 1.00 72.31 75 ILE A C 1
ATOM 593 O O . ILE A 1 75 ? -2.322 5.470 26.269 1.00 72.31 75 ILE A O 1
ATOM 597 N N . PRO A 1 76 ? -1.134 6.550 24.691 1.00 72.62 76 PRO A N 1
ATOM 598 C CA . PRO A 1 76 ? -0.155 7.076 25.632 1.00 72.62 76 PRO A CA 1
ATOM 599 C C . PRO A 1 76 ? -0.837 7.896 26.728 1.00 72.62 76 PRO A C 1
ATOM 601 O O . PRO A 1 76 ? -1.697 8.740 26.446 1.00 72.62 76 PRO A O 1
ATOM 604 N N . PHE A 1 77 ? -0.450 7.642 27.979 1.00 64.19 77 PHE A N 1
ATOM 605 C CA . PHE A 1 77 ? -1.025 8.304 29.145 1.00 64.19 77 PHE A CA 1
ATOM 606 C C . PHE A 1 77 ? -0.886 9.831 29.021 1.00 64.19 77 PHE A C 1
ATOM 608 O O . PHE A 1 77 ? 0.217 10.342 28.841 1.00 64.19 77 PHE A O 1
ATOM 615 N N . GLY A 1 78 ? -2.010 10.551 29.097 1.00 66.81 78 GLY A N 1
ATOM 616 C CA . GLY A 1 78 ? -2.064 12.011 28.936 1.00 66.81 78 GLY A CA 1
ATOM 617 C C . GLY A 1 78 ? -2.324 12.512 27.509 1.00 66.81 78 GLY A C 1
ATOM 618 O O . GLY A 1 78 ? -2.383 13.723 27.303 1.00 66.81 78 GLY A O 1
ATOM 619 N N . SER A 1 79 ? -2.506 11.626 26.524 1.00 69.94 79 SER A N 1
ATOM 620 C CA . SER A 1 79 ? -2.964 12.027 25.188 1.00 69.94 79 SER A CA 1
ATOM 621 C C . SER A 1 79 ? -4.493 12.179 25.138 1.00 69.94 79 SER A C 1
ATOM 623 O O . SER A 1 79 ? -5.226 11.315 25.605 1.00 69.94 79 SER A O 1
ATOM 625 N N . ASN A 1 80 ? -4.984 13.266 24.530 1.00 70.81 80 ASN A N 1
ATOM 626 C CA . ASN A 1 80 ? -6.417 13.488 24.256 1.00 70.81 80 ASN A CA 1
ATOM 627 C C . ASN A 1 80 ? -6.900 12.754 22.984 1.00 70.81 80 ASN A C 1
ATOM 629 O O . ASN A 1 80 ? -7.874 13.167 22.358 1.00 70.81 80 ASN A O 1
ATOM 633 N N . GLN A 1 81 ? -6.186 11.715 22.547 1.00 68.81 81 GLN A N 1
ATOM 634 C CA . GLN A 1 81 ? -6.525 10.976 21.333 1.00 68.81 81 GLN A CA 1
ATOM 635 C C . GLN A 1 81 ? -7.554 9.892 21.653 1.00 68.81 81 GLN A C 1
ATOM 637 O O . GLN A 1 81 ? -7.439 9.190 22.657 1.00 68.81 81 GLN A O 1
ATOM 642 N N . VAL A 1 82 ? -8.555 9.746 20.785 1.00 72.25 82 VAL A N 1
ATOM 643 C CA . VAL A 1 82 ? -9.487 8.616 20.856 1.00 72.25 82 VAL A CA 1
ATOM 644 C C . VAL A 1 82 ? -8.716 7.362 20.427 1.00 72.25 82 VAL A C 1
ATOM 646 O O . VAL A 1 82 ? -8.029 7.416 19.403 1.00 72.25 82 VAL A O 1
ATOM 649 N N . PRO A 1 83 ? -8.771 6.250 21.185 1.00 76.44 83 PRO A N 1
ATOM 650 C CA . PRO A 1 83 ? -8.141 5.010 20.754 1.00 76.44 83 PRO A CA 1
ATOM 651 C C . PRO A 1 83 ? -8.723 4.578 19.405 1.00 76.44 83 PRO A C 1
ATOM 653 O O . PRO A 1 83 ? -9.929 4.697 19.177 1.00 76.44 83 PRO A O 1
ATOM 656 N N . ASN A 1 84 ? -7.864 4.075 18.517 1.00 81.19 84 ASN A N 1
ATOM 657 C CA . ASN A 1 84 ? -8.325 3.453 17.278 1.00 81.19 84 ASN A CA 1
ATOM 658 C C . ASN A 1 84 ? -9.296 2.316 17.626 1.00 81.19 84 ASN A C 1
ATOM 660 O O . ASN A 1 84 ? -9.113 1.646 18.637 1.00 81.19 84 ASN A O 1
ATOM 664 N N . LYS A 1 85 ? -10.319 2.087 16.804 1.00 83.25 85 LYS A N 1
ATOM 665 C CA . LYS A 1 85 ? -11.209 0.928 16.951 1.00 83.25 85 LYS A CA 1
ATOM 666 C C . LYS A 1 85 ? -10.546 -0.352 16.457 1.00 83.25 85 LYS A C 1
ATOM 668 O O . LYS A 1 85 ? -10.762 -1.413 17.030 1.00 83.25 85 LYS A O 1
ATOM 673 N N . GLU A 1 86 ? -9.721 -0.224 15.422 1.00 85.19 86 GLU A N 1
ATOM 674 C CA . GLU A 1 86 ? -8.978 -1.324 14.814 1.00 85.19 86 GLU A CA 1
ATOM 675 C C . GLU A 1 86 ? -7.475 -1.213 15.077 1.00 85.19 86 GLU A C 1
ATOM 677 O O . GLU A 1 86 ? -6.886 -0.125 15.032 1.00 85.19 86 GLU A O 1
ATOM 682 N N . THR A 1 87 ? -6.835 -2.363 15.288 1.00 87.81 87 THR A N 1
ATOM 683 C CA . THR A 1 87 ? -5.385 -2.460 15.475 1.00 87.81 87 THR A CA 1
ATOM 684 C C . THR A 1 87 ? -4.720 -2.883 14.175 1.00 87.81 87 THR A C 1
ATOM 686 O O . THR A 1 87 ? -4.690 -4.056 13.819 1.00 87.81 87 THR A O 1
ATOM 689 N N . TRP A 1 88 ? -4.138 -1.915 13.477 1.00 88.75 88 TRP A N 1
ATOM 690 C CA . TRP A 1 88 ? -3.324 -2.158 12.290 1.00 88.75 88 TRP A CA 1
ATOM 691 C C . TRP A 1 88 ? -1.845 -2.102 12.646 1.00 88.75 88 TRP A C 1
ATOM 693 O O . TRP A 1 88 ? -1.366 -1.116 13.217 1.00 88.75 88 TRP A O 1
ATOM 703 N N . VAL A 1 89 ? -1.106 -3.141 12.269 1.00 90.19 89 VAL A N 1
ATOM 704 C CA . VAL A 1 89 ? 0.337 -3.233 12.503 1.00 90.19 89 VAL A CA 1
ATOM 705 C C . VAL A 1 89 ? 1.098 -3.190 11.192 1.00 90.19 89 VAL A C 1
ATOM 707 O O . VAL A 1 89 ? 0.669 -3.742 10.183 1.00 90.19 89 VAL A O 1
ATOM 710 N N . ARG A 1 90 ? 2.266 -2.546 11.202 1.00 91.19 90 ARG A N 1
ATOM 711 C CA . ARG A 1 90 ? 3.199 -2.594 10.074 1.00 91.19 90 ARG A CA 1
ATOM 712 C C . ARG A 1 90 ? 3.848 -3.980 10.025 1.00 91.19 90 ARG A C 1
ATOM 714 O O . ARG A 1 90 ? 4.694 -4.286 10.869 1.00 91.19 90 ARG A O 1
ATOM 721 N N . CYS A 1 91 ? 3.495 -4.783 9.026 1.00 91.00 91 CYS A N 1
ATOM 722 C CA . CYS A 1 91 ? 4.045 -6.125 8.837 1.00 91.00 91 CYS A CA 1
ATOM 723 C C . CYS A 1 91 ? 5.345 -6.115 8.017 1.00 91.00 91 CYS A C 1
ATOM 725 O O . CYS A 1 91 ? 6.238 -6.920 8.279 1.00 91.00 91 CYS A O 1
ATOM 727 N N . SER A 1 92 ? 5.499 -5.174 7.079 1.00 91.50 92 SER A N 1
ATOM 728 C CA . SER A 1 92 ? 6.687 -5.081 6.222 1.00 91.50 92 SER A CA 1
ATOM 729 C C . SER A 1 92 ? 6.979 -3.646 5.771 1.00 91.50 92 SER A C 1
ATOM 731 O O . SER A 1 92 ? 6.100 -2.784 5.745 1.00 91.50 92 SER A O 1
ATOM 733 N N . MET A 1 93 ? 8.244 -3.393 5.441 1.00 92.62 93 MET A N 1
ATOM 734 C CA . MET A 1 93 ? 8.736 -2.177 4.794 1.00 92.62 93 MET A CA 1
ATOM 735 C C . MET A 1 93 ? 9.521 -2.580 3.547 1.00 92.62 93 MET A C 1
ATOM 737 O O . MET A 1 93 ? 10.474 -3.357 3.645 1.00 92.62 93 MET A O 1
ATOM 741 N N . LEU A 1 94 ? 9.152 -2.055 2.383 1.00 89.50 94 LEU A N 1
ATOM 742 C CA . LEU A 1 94 ? 9.851 -2.340 1.132 1.00 89.50 94 LEU A CA 1
ATOM 743 C C . LEU A 1 94 ? 10.965 -1.322 0.919 1.00 89.50 94 LEU A C 1
ATOM 745 O O . LEU A 1 94 ? 10.802 -0.128 1.181 1.00 89.50 94 LEU A O 1
ATOM 749 N N . LYS A 1 95 ? 12.110 -1.805 0.441 1.00 83.25 95 LYS A N 1
ATOM 750 C CA . LYS A 1 95 ? 13.265 -0.964 0.156 1.00 83.25 95 LYS A CA 1
ATOM 751 C C . LYS A 1 95 ? 12.916 0.065 -0.912 1.00 83.25 95 LYS A C 1
ATOM 753 O O . LYS A 1 95 ? 12.299 -0.232 -1.930 1.00 83.25 95 LYS A O 1
ATOM 758 N N . SER A 1 96 ? 13.414 1.265 -0.673 1.00 82.69 96 SER A N 1
ATOM 759 C CA . SER A 1 96 ? 13.206 2.419 -1.520 1.00 82.69 96 SER A CA 1
ATOM 760 C C . SER A 1 96 ? 13.811 2.286 -2.916 1.00 82.69 96 SER A C 1
ATOM 762 O O . SER A 1 96 ? 14.819 1.602 -3.140 1.00 82.69 96 SER A O 1
ATOM 764 N N . HIS A 1 97 ? 13.222 3.030 -3.845 1.00 81.62 97 HIS A N 1
ATOM 765 C CA . HIS A 1 97 ? 13.748 3.217 -5.187 1.00 81.62 97 HIS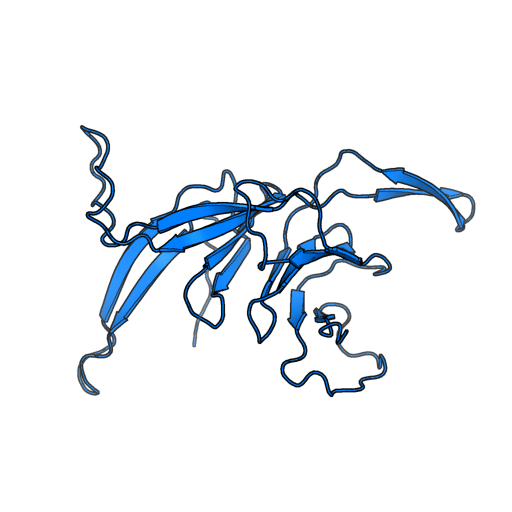 A CA 1
ATOM 766 C C . HIS A 1 97 ? 15.090 3.957 -5.129 1.00 81.62 97 HIS A C 1
ATOM 768 O O . HIS A 1 97 ? 15.257 4.914 -4.373 1.00 81.62 97 HIS A O 1
ATOM 774 N N . THR A 1 98 ? 16.083 3.460 -5.869 1.00 76.81 98 THR A N 1
ATOM 775 C CA . THR A 1 98 ? 17.440 4.022 -5.892 1.00 76.81 98 THR A CA 1
ATOM 776 C C . THR A 1 98 ? 17.702 4.589 -7.273 1.00 76.81 98 THR A C 1
ATOM 778 O O . THR A 1 98 ? 17.842 3.827 -8.234 1.00 76.81 98 THR A O 1
ATOM 781 N N . MET A 1 99 ? 17.834 5.910 -7.360 1.00 65.62 99 MET A N 1
ATOM 782 C CA . MET A 1 99 ? 18.008 6.584 -8.634 1.00 65.62 99 MET A CA 1
ATOM 783 C C . MET A 1 99 ? 19.383 6.261 -9.233 1.00 65.62 99 MET A C 1
ATOM 785 O O . MET A 1 99 ? 20.437 6.493 -8.639 1.00 65.62 99 MET A O 1
ATOM 789 N N . GLY A 1 100 ? 19.394 5.718 -10.447 1.00 60.66 100 GLY A N 1
ATOM 790 C CA . GLY A 1 100 ? 20.615 5.607 -11.240 1.00 60.66 100 GLY A CA 1
ATOM 791 C C . GLY A 1 100 ? 20.931 6.951 -11.889 1.00 60.66 100 GLY A C 1
ATOM 792 O O . GLY A 1 100 ? 20.136 7.446 -12.680 1.00 60.66 100 GLY A O 1
ATOM 793 N N . MET A 1 101 ? 22.089 7.543 -11.597 1.00 57.00 101 MET A N 1
ATOM 794 C CA . MET A 1 101 ? 22.579 8.691 -12.355 1.00 57.00 101 MET A CA 1
ATOM 795 C C . MET A 1 101 ? 23.332 8.181 -13.585 1.00 57.00 101 MET A C 1
ATOM 797 O O . MET A 1 101 ? 24.363 7.511 -13.484 1.00 57.00 101 MET A O 1
ATOM 801 N N . TYR A 1 102 ? 22.807 8.491 -14.765 1.00 56.84 102 TYR A N 1
ATOM 802 C CA . TYR A 1 102 ? 23.472 8.180 -16.023 1.00 56.84 102 TYR A CA 1
ATOM 803 C C . TYR A 1 102 ? 24.490 9.273 -16.345 1.00 56.84 102 TYR A C 1
ATOM 805 O O . TYR A 1 102 ? 24.127 10.438 -16.512 1.00 56.84 102 TYR A O 1
ATOM 813 N N . VAL A 1 103 ? 25.766 8.909 -16.472 1.00 56.91 103 VAL A N 1
ATOM 814 C CA . VAL A 1 103 ? 26.777 9.820 -17.017 1.00 56.91 103 VAL A CA 1
ATOM 815 C C . VAL A 1 103 ? 26.760 9.671 -18.532 1.00 56.91 103 VAL A C 1
ATOM 817 O O . VAL A 1 103 ? 27.107 8.616 -19.073 1.00 56.91 103 VAL A O 1
ATOM 820 N N . CYS A 1 104 ? 26.330 10.727 -19.218 1.00 52.28 104 CYS A N 1
ATOM 821 C CA . CYS A 1 104 ? 26.278 10.776 -20.675 1.00 52.28 104 CYS A CA 1
ATOM 822 C C . CYS A 1 104 ? 27.441 11.603 -21.233 1.00 52.28 104 CYS A C 1
ATOM 824 O O . CYS A 1 104 ? 27.785 12.650 -20.689 1.00 52.28 104 CYS A O 1
ATOM 826 N N . HIS A 1 105 ? 27.995 11.187 -22.368 1.00 52.12 105 HIS A N 1
ATOM 827 C CA . HIS A 1 105 ? 28.909 12.002 -23.168 1.00 52.12 105 HIS A CA 1
ATOM 828 C C . HIS A 1 105 ? 28.513 11.869 -24.639 1.00 52.12 105 HIS A C 1
ATOM 830 O O . HIS A 1 105 ? 28.275 10.759 -25.115 1.00 52.12 105 HIS A O 1
ATOM 836 N N . HIS A 1 106 ? 28.387 12.997 -25.345 1.00 67.88 106 HIS A N 1
ATOM 837 C CA . HIS A 1 106 ? 27.913 13.047 -26.736 1.00 67.88 106 HIS A CA 1
ATOM 838 C C . HIS A 1 106 ? 26.658 12.185 -26.995 1.00 67.88 106 HIS A C 1
ATOM 840 O O . HIS A 1 106 ? 26.633 11.375 -27.917 1.00 67.88 106 HIS A O 1
ATOM 846 N N . HIS A 1 107 ? 25.614 12.351 -26.171 1.00 57.25 107 HIS A N 1
ATOM 847 C CA . HIS A 1 107 ? 24.335 11.623 -26.283 1.00 57.25 107 HIS A CA 1
ATOM 848 C C . HIS A 1 107 ? 24.432 10.093 -26.136 1.00 57.25 107 HIS A C 1
ATOM 850 O O . HIS A 1 107 ? 23.495 9.374 -26.477 1.00 57.25 107 HIS A O 1
ATOM 856 N N . LYS A 1 108 ? 25.542 9.580 -25.596 1.00 52.97 108 LYS A N 1
ATOM 857 C CA . LYS A 1 108 ? 25.725 8.163 -25.283 1.00 52.97 108 LYS A CA 1
ATOM 858 C C . LYS A 1 108 ? 25.876 7.989 -23.775 1.00 52.97 108 LYS A C 1
ATOM 860 O O . LYS A 1 108 ? 26.678 8.686 -23.156 1.00 52.97 108 LYS A O 1
ATOM 865 N N . VAL A 1 109 ? 25.114 7.068 -23.187 1.00 58.25 109 VAL A N 1
ATOM 866 C CA . VAL A 1 109 ? 25.288 6.660 -21.784 1.00 58.25 109 VAL A CA 1
ATOM 867 C C . VAL A 1 109 ? 26.615 5.907 -21.678 1.00 58.25 109 VAL A C 1
ATOM 869 O O . VAL A 1 109 ? 26.782 4.876 -22.328 1.00 58.25 109 VAL A O 1
ATOM 872 N N . ILE A 1 110 ? 27.568 6.438 -20.907 1.00 61.66 110 ILE A N 1
ATOM 873 C CA . ILE A 1 110 ? 28.920 5.869 -20.763 1.00 61.66 110 ILE A CA 1
ATOM 874 C C . ILE A 1 110 ? 29.077 5.114 -19.447 1.00 61.66 110 ILE A C 1
ATOM 876 O O . ILE A 1 110 ? 29.755 4.090 -19.405 1.00 61.66 110 ILE A O 1
ATOM 880 N N . SER A 1 111 ? 28.438 5.576 -18.374 1.00 53.69 111 SER A N 1
ATOM 881 C CA . SER A 1 111 ? 28.418 4.843 -17.111 1.00 53.69 111 SER A CA 1
ATOM 882 C C . SER A 1 111 ? 27.092 5.019 -16.382 1.00 53.69 111 SER A C 1
ATOM 884 O O . SER A 1 111 ? 26.397 6.028 -16.525 1.00 53.69 111 SER A O 1
ATOM 886 N N . ILE A 1 112 ? 26.743 3.999 -15.601 1.00 57.75 112 ILE A N 1
ATOM 887 C CA . ILE A 1 112 ? 25.624 4.029 -14.666 1.00 57.75 112 ILE A CA 1
ATOM 888 C C . ILE A 1 112 ? 26.246 4.185 -13.283 1.00 57.75 112 ILE A C 1
ATOM 890 O O . ILE A 1 112 ? 26.716 3.211 -12.694 1.00 57.75 112 ILE A O 1
ATOM 894 N N . ALA A 1 113 ? 26.285 5.412 -12.773 1.00 55.16 113 ALA A N 1
ATOM 895 C CA . ALA A 1 113 ? 26.604 5.640 -11.376 1.00 55.16 113 ALA A CA 1
ATOM 896 C C . ALA A 1 113 ? 25.310 5.414 -10.591 1.00 55.16 113 ALA A C 1
ATOM 898 O O . ALA A 1 113 ? 24.360 6.181 -10.725 1.00 55.16 113 ALA A O 1
ATOM 899 N N . ARG A 1 114 ? 25.227 4.344 -9.792 1.00 56.22 114 ARG A N 1
ATOM 900 C CA . ARG A 1 114 ? 24.108 4.208 -8.848 1.00 56.22 114 ARG A CA 1
ATOM 901 C C . ARG A 1 114 ? 24.254 5.354 -7.851 1.00 56.22 114 ARG A C 1
ATOM 903 O O . ARG A 1 114 ? 25.188 5.345 -7.053 1.00 56.22 114 ARG A O 1
ATOM 910 N N . SER A 1 115 ? 23.407 6.371 -7.967 1.00 53.66 115 SER A N 1
ATOM 911 C CA . SER A 1 115 ? 23.376 7.442 -6.985 1.00 53.66 115 SER A CA 1
ATOM 912 C C . SER A 1 115 ? 22.768 6.859 -5.715 1.00 53.66 115 SER A C 1
ATOM 914 O O . SER A 1 115 ? 21.834 6.065 -5.776 1.00 53.66 115 SER A O 1
ATOM 916 N N . SER A 1 116 ? 23.297 7.228 -4.553 1.00 59.00 116 SER A N 1
ATOM 917 C CA . SER A 1 116 ? 22.652 6.934 -3.269 1.00 59.00 116 SER A CA 1
ATOM 918 C C . SER A 1 116 ? 21.368 7.748 -3.064 1.00 59.00 116 SER A C 1
ATOM 920 O O . SER A 1 116 ? 20.742 7.641 -2.014 1.00 59.00 116 SER A O 1
ATOM 922 N N . CYS A 1 117 ? 20.988 8.583 -4.039 1.00 64.12 117 CYS A N 1
ATOM 923 C CA . CYS A 1 117 ? 19.763 9.357 -4.009 1.00 64.12 117 CYS A CA 1
ATOM 924 C C . CYS A 1 117 ? 18.554 8.427 -4.123 1.00 64.12 117 CYS A C 1
ATOM 926 O O . CYS A 1 117 ? 18.407 7.651 -5.072 1.00 64.12 117 CYS A O 1
ATOM 928 N N . VAL A 1 118 ? 17.720 8.506 -3.098 1.00 77.81 118 VAL A N 1
ATOM 929 C CA . VAL A 1 118 ? 16.492 7.743 -2.953 1.00 77.81 118 VAL A CA 1
ATOM 930 C C . VAL A 1 118 ? 15.355 8.529 -3.606 1.00 77.81 118 VAL A C 1
ATOM 932 O O . VAL A 1 118 ? 15.390 9.759 -3.606 1.00 77.81 118 VAL A O 1
ATOM 935 N N . ALA A 1 119 ? 14.392 7.836 -4.209 1.00 81.69 119 ALA A N 1
ATOM 936 C CA . ALA A 1 119 ? 13.344 8.457 -5.012 1.00 8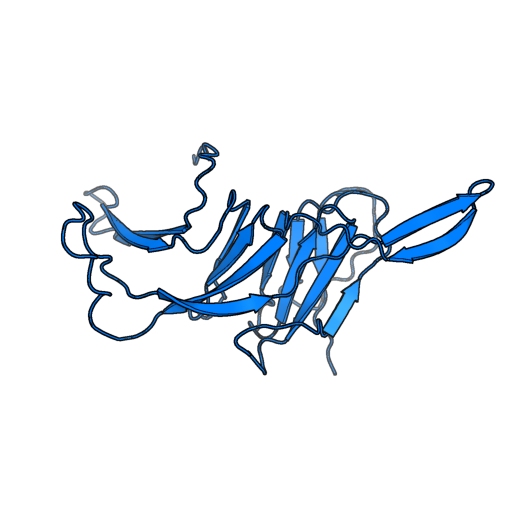1.69 119 ALA A CA 1
ATOM 937 C C . ALA A 1 119 ? 11.936 8.200 -4.453 1.00 81.69 119 ALA A C 1
ATOM 939 O O . ALA A 1 119 ? 11.659 7.151 -3.868 1.00 81.69 119 ALA A O 1
ATOM 940 N N . ASP A 1 120 ? 11.046 9.177 -4.641 1.00 86.50 120 ASP A N 1
ATOM 941 C CA . ASP A 1 120 ? 9.688 9.180 -4.085 1.00 86.50 120 ASP A CA 1
ATOM 942 C C . ASP A 1 120 ? 8.806 8.126 -4.745 1.00 86.50 120 ASP A C 1
ATOM 944 O O . ASP A 1 120 ? 8.854 7.929 -5.966 1.00 86.50 120 ASP A O 1
ATOM 948 N N . VAL A 1 121 ? 7.969 7.466 -3.946 1.00 89.00 121 VAL A N 1
ATOM 949 C CA . VAL A 1 121 ? 7.010 6.479 -4.448 1.00 89.00 121 VAL A CA 1
ATOM 950 C C . VAL A 1 121 ? 5.769 7.213 -4.939 1.00 89.00 121 VAL A C 1
ATOM 952 O O . VAL A 1 121 ? 5.118 7.928 -4.177 1.00 89.00 121 VAL A O 1
ATOM 955 N N . GLN A 1 122 ? 5.443 7.035 -6.217 1.00 88.38 122 GLN A N 1
ATOM 956 C CA . GLN A 1 122 ? 4.325 7.728 -6.861 1.00 88.38 122 GLN A CA 1
ATOM 957 C C . GLN A 1 122 ? 3.035 6.910 -6.819 1.00 88.38 122 GLN A C 1
ATOM 959 O O . GLN A 1 122 ? 1.968 7.458 -6.551 1.00 88.38 122 GLN A O 1
ATOM 964 N N . ASP A 1 123 ? 3.124 5.605 -7.075 1.00 88.44 123 ASP A N 1
ATOM 965 C CA . ASP A 1 123 ? 1.955 4.729 -7.114 1.00 88.44 123 ASP A CA 1
ATOM 966 C C . ASP A 1 123 ? 2.324 3.278 -6.790 1.00 88.44 123 ASP A C 1
ATOM 968 O O . ASP A 1 123 ? 3.489 2.861 -6.841 1.00 88.44 123 ASP A O 1
ATOM 972 N N . LEU A 1 124 ? 1.287 2.516 -6.454 1.00 91.75 124 LEU A N 1
ATOM 973 C CA . LEU A 1 124 ? 1.343 1.121 -6.047 1.00 91.75 124 LEU A CA 1
ATOM 974 C C . LEU A 1 124 ? 0.248 0.343 -6.777 1.00 91.75 124 LEU A C 1
ATOM 976 O O . LEU A 1 124 ? -0.861 0.850 -6.961 1.00 91.75 124 LEU A O 1
ATOM 980 N N . ALA A 1 125 ? 0.519 -0.915 -7.118 1.00 91.25 125 ALA A N 1
ATOM 981 C CA . ALA A 1 125 ? -0.514 -1.822 -7.605 1.00 91.25 125 ALA A CA 1
ATOM 982 C C . ALA A 1 125 ? -0.252 -3.263 -7.173 1.00 91.25 125 ALA A C 1
ATOM 984 O O . ALA A 1 125 ? 0.846 -3.788 -7.370 1.00 91.25 125 ALA A O 1
ATOM 985 N N . TRP A 1 126 ? -1.281 -3.901 -6.621 1.00 90.44 126 TRP A N 1
ATOM 986 C CA . TRP A 1 126 ? -1.290 -5.326 -6.299 1.00 90.44 126 TRP A CA 1
ATOM 987 C C . TRP A 1 126 ? -1.583 -6.146 -7.551 1.00 90.44 126 TRP A C 1
ATOM 989 O O . TRP A 1 126 ? -2.392 -5.731 -8.388 1.00 90.44 126 TRP A O 1
ATOM 999 N N . SER A 1 127 ? -0.934 -7.300 -7.684 1.00 89.38 127 SER A N 1
ATOM 1000 C CA . SER A 1 127 ? -1.312 -8.275 -8.698 1.00 89.38 127 SER A CA 1
ATOM 1001 C C . SER A 1 127 ? -2.717 -8.819 -8.410 1.00 89.38 127 SER A C 1
ATOM 1003 O O . SER A 1 127 ? -3.145 -8.825 -7.256 1.00 89.38 127 SER A O 1
ATOM 1005 N N . PRO A 1 128 ? -3.455 -9.295 -9.429 1.00 85.69 128 PRO A N 1
ATOM 1006 C CA . PRO A 1 128 ? -4.819 -9.799 -9.238 1.00 85.69 128 PRO A CA 1
ATOM 1007 C C . PRO A 1 128 ? -4.917 -11.007 -8.294 1.00 85.69 128 PRO A C 1
ATOM 1009 O O . PRO A 1 128 ? -5.992 -11.306 -7.785 1.00 85.69 128 PRO A O 1
ATOM 1012 N N . ASP A 1 129 ? -3.807 -11.720 -8.092 1.00 85.94 129 ASP A N 1
ATOM 1013 C CA . ASP A 1 129 ? -3.674 -12.867 -7.193 1.00 85.94 129 ASP A CA 1
ATOM 1014 C C . ASP A 1 129 ? -3.040 -12.515 -5.832 1.00 85.94 129 ASP A C 1
ATOM 1016 O O . ASP A 1 129 ? -2.772 -13.416 -5.040 1.00 85.94 129 ASP A O 1
ATOM 1020 N N . ASP A 1 130 ? -2.770 -11.230 -5.569 1.00 88.94 130 ASP A N 1
ATOM 1021 C CA . ASP A 1 130 ? -2.103 -10.683 -4.374 1.00 88.94 130 ASP A CA 1
ATOM 1022 C C . ASP A 1 130 ? -0.707 -11.249 -4.059 1.00 88.94 130 ASP A C 1
ATOM 1024 O O . ASP A 1 130 ? -0.141 -10.977 -2.999 1.00 88.94 130 ASP A O 1
ATOM 1028 N N . ARG A 1 131 ? -0.102 -12.006 -4.981 1.00 89.25 131 ARG A N 1
ATOM 1029 C CA . ARG A 1 131 ? 1.243 -12.576 -4.802 1.00 89.25 131 ARG A CA 1
ATOM 1030 C C . ARG A 1 131 ? 2.360 -11.588 -5.080 1.00 89.25 131 ARG A C 1
ATOM 1032 O O . ARG A 1 131 ? 3.503 -11.822 -4.686 1.00 89.25 131 ARG A O 1
ATOM 1039 N N . MET A 1 132 ? 2.063 -10.502 -5.782 1.00 90.75 132 MET A N 1
ATOM 1040 C CA . MET A 1 132 ? 3.048 -9.511 -6.173 1.00 90.75 132 MET A CA 1
ATOM 1041 C C . MET A 1 132 ? 2.537 -8.099 -5.915 1.00 90.75 132 MET A C 1
ATOM 1043 O O . MET A 1 132 ? 1.357 -7.795 -6.075 1.00 90.75 132 MET A O 1
ATOM 1047 N N . LEU A 1 133 ? 3.461 -7.205 -5.581 1.00 91.62 133 LEU A N 1
ATOM 1048 C CA . LEU A 1 133 ? 3.201 -5.770 -5.556 1.00 91.62 133 LEU A CA 1
ATOM 1049 C C . LEU A 1 133 ? 4.175 -5.073 -6.485 1.00 91.62 133 LEU A C 1
ATOM 1051 O O . LEU A 1 133 ? 5.375 -5.343 -6.468 1.00 91.62 133 LEU A O 1
ATOM 1055 N N . ALA A 1 134 ? 3.647 -4.151 -7.271 1.00 91.44 134 ALA A N 1
ATOM 1056 C CA . ALA A 1 134 ? 4.426 -3.246 -8.080 1.00 91.44 134 ALA A CA 1
ATOM 1057 C C . ALA A 1 134 ? 4.471 -1.867 -7.437 1.00 91.44 134 ALA A C 1
ATOM 1059 O O . ALA A 1 134 ? 3.445 -1.348 -6.995 1.00 91.44 134 ALA A O 1
ATOM 1060 N N . THR A 1 135 ? 5.654 -1.268 -7.432 1.00 90.75 135 THR A N 1
ATOM 1061 C CA . THR A 1 135 ? 5.890 0.084 -6.931 1.00 90.75 135 THR A CA 1
ATOM 1062 C C . THR A 1 135 ? 6.573 0.883 -8.030 1.00 90.75 135 THR A C 1
ATOM 1064 O O . THR A 1 135 ? 7.488 0.373 -8.682 1.00 90.75 135 THR A O 1
ATOM 1067 N N . CYS A 1 136 ? 6.126 2.112 -8.278 1.00 89.19 136 CYS A N 1
ATOM 1068 C CA . CYS A 1 136 ? 6.763 2.994 -9.253 1.00 89.19 136 CYS A CA 1
ATOM 1069 C C . CYS A 1 136 ? 7.233 4.297 -8.618 1.00 89.19 136 CYS A C 1
ATOM 1071 O O . CYS A 1 136 ? 6.622 4.812 -7.676 1.00 89.19 136 CYS A O 1
ATOM 1073 N N . SER A 1 137 ? 8.309 4.845 -9.173 1.00 86.88 137 SER A N 1
ATOM 1074 C CA . SER A 1 137 ? 8.950 6.042 -8.647 1.00 86.88 137 SER A CA 1
ATOM 1075 C C . SER A 1 137 ? 9.273 7.066 -9.734 1.00 86.88 137 SER A C 1
ATOM 1077 O O . SER A 1 137 ? 9.268 6.781 -10.935 1.00 86.88 137 SER A O 1
ATOM 1079 N N . ILE A 1 138 ? 9.554 8.289 -9.284 1.00 83.62 138 ILE A N 1
ATOM 1080 C CA . ILE A 1 138 ? 10.012 9.412 -10.106 1.00 83.62 138 ILE A CA 1
ATOM 1081 C C . ILE A 1 138 ? 11.382 9.160 -10.763 1.00 83.62 138 ILE A C 1
ATOM 1083 O O . ILE A 1 138 ? 11.726 9.837 -11.727 1.00 83.62 138 ILE A O 1
ATOM 1087 N N . ASP A 1 139 ? 12.140 8.157 -10.308 1.00 78.56 139 ASP A N 1
ATOM 1088 C CA . ASP A 1 139 ? 13.398 7.728 -10.940 1.00 78.56 139 ASP A CA 1
ATOM 1089 C C . ASP A 1 139 ? 13.209 6.891 -12.222 1.00 78.56 139 ASP A C 1
ATOM 1091 O O . ASP A 1 139 ? 14.170 6.339 -12.762 1.00 78.56 139 ASP A O 1
ATOM 1095 N N . ASN A 1 140 ? 11.971 6.798 -12.713 1.00 79.50 140 ASN A N 1
ATOM 1096 C CA . ASN A 1 140 ? 11.551 6.017 -13.875 1.00 79.50 140 ASN A CA 1
ATOM 1097 C C . ASN A 1 140 ? 11.702 4.495 -13.702 1.00 79.50 140 ASN A C 1
ATOM 1099 O O . ASN A 1 140 ? 11.607 3.749 -14.686 1.00 79.50 140 ASN A O 1
ATOM 1103 N N . SER A 1 141 ? 11.942 4.022 -12.478 1.00 83.12 141 SER A N 1
ATOM 1104 C CA . SER A 1 141 ? 12.032 2.602 -12.169 1.00 83.12 141 SER A CA 1
ATOM 1105 C C . SER A 1 141 ? 10.716 2.052 -11.633 1.00 83.12 141 SER A C 1
ATOM 1107 O O . SER A 1 141 ? 9.927 2.732 -10.967 1.00 83.12 141 SER A O 1
ATOM 1109 N N . ILE A 1 142 ? 10.501 0.770 -11.913 1.00 88.12 142 ILE A N 1
ATOM 1110 C CA . ILE A 1 142 ? 9.446 -0.020 -11.289 1.00 88.12 142 ILE A CA 1
ATOM 1111 C C . ILE A 1 142 ? 10.102 -1.192 -10.578 1.00 88.12 142 ILE A C 1
ATOM 1113 O O . ILE A 1 142 ? 10.928 -1.902 -11.162 1.00 88.12 142 ILE A O 1
ATOM 1117 N N . LEU A 1 143 ? 9.715 -1.406 -9.326 1.00 89.06 143 LEU A N 1
ATOM 1118 C CA . LEU A 1 143 ? 10.132 -2.554 -8.536 1.00 89.06 143 LEU A CA 1
ATOM 1119 C C . LEU A 1 143 ? 8.951 -3.496 -8.354 1.00 89.06 143 LEU A C 1
ATOM 1121 O O . LEU A 1 143 ? 7.834 -3.064 -8.075 1.00 89.06 143 LEU A O 1
ATOM 1125 N N . ILE A 1 144 ? 9.217 -4.788 -8.524 1.00 90.38 144 ILE A N 1
ATOM 1126 C CA . ILE A 1 144 ? 8.240 -5.851 -8.310 1.00 90.38 144 ILE A CA 1
ATOM 1127 C C . ILE A 1 144 ? 8.666 -6.673 -7.100 1.00 90.38 144 ILE A C 1
ATOM 1129 O O . ILE A 1 144 ? 9.796 -7.158 -7.041 1.00 90.38 144 ILE A O 1
ATOM 1133 N N . TRP A 1 145 ? 7.751 -6.862 -6.159 1.00 90.75 145 TRP A N 1
ATOM 1134 C CA . TRP A 1 145 ? 7.981 -7.522 -4.876 1.00 90.75 145 TRP A CA 1
ATOM 1135 C C . TRP A 1 145 ? 7.184 -8.820 -4.786 1.00 90.75 145 TRP A C 1
ATOM 1137 O O . TRP A 1 145 ? 6.048 -8.859 -5.246 1.00 90.75 145 TRP A O 1
ATOM 1147 N N . SER A 1 146 ? 7.772 -9.860 -4.185 1.00 90.81 146 SER A N 1
ATOM 1148 C CA . SER A 1 146 ? 7.071 -11.115 -3.862 1.00 90.81 146 SER A CA 1
ATOM 1149 C C . SER A 1 146 ? 6.387 -10.982 -2.513 1.00 90.81 146 SER A C 1
ATOM 1151 O O . SER A 1 146 ? 7.037 -10.612 -1.541 1.00 90.81 146 SER A O 1
ATOM 1153 N N . MET A 1 147 ? 5.112 -11.337 -2.440 1.00 89.69 147 MET A N 1
ATOM 1154 C CA . MET A 1 147 ? 4.341 -11.360 -1.196 1.00 89.69 147 MET A CA 1
ATOM 1155 C C . MET A 1 147 ? 4.281 -12.754 -0.563 1.00 89.69 147 MET A C 1
ATOM 1157 O O . MET A 1 147 ? 3.774 -12.900 0.544 1.00 89.69 147 MET A O 1
ATOM 1161 N N . ASP A 1 148 ? 4.866 -13.768 -1.210 1.00 86.56 148 ASP A N 1
ATOM 1162 C CA . ASP A 1 148 ? 4.915 -15.143 -0.693 1.00 86.56 148 ASP A CA 1
ATOM 1163 C C . ASP A 1 148 ? 5.838 -15.272 0.535 1.00 86.56 148 ASP A C 1
ATOM 1165 O O . ASP A 1 148 ? 5.646 -16.133 1.396 1.00 86.56 148 ASP A O 1
ATOM 1169 N N . HIS A 1 149 ? 6.852 -14.407 0.630 1.00 82.06 149 HIS A N 1
ATOM 1170 C CA . HIS A 1 149 ? 7.865 -14.424 1.686 1.00 82.06 149 HIS A CA 1
ATOM 1171 C C . HIS A 1 149 ? 8.013 -13.046 2.335 1.00 82.06 149 HIS A C 1
ATOM 1173 O O . HIS A 1 149 ? 9.065 -12.407 2.254 1.00 82.06 149 HIS A O 1
ATOM 1179 N N . LEU A 1 150 ? 6.941 -12.581 2.979 1.00 86.00 150 LEU A N 1
ATOM 1180 C CA . LEU A 1 150 ? 6.955 -11.326 3.725 1.00 86.00 150 LEU A CA 1
ATOM 1181 C C . LEU A 1 150 ? 7.933 -11.389 4.909 1.00 86.00 150 LEU A C 1
ATOM 1183 O O . LEU A 1 150 ? 7.813 -12.219 5.808 1.00 86.00 150 LEU A O 1
ATOM 1187 N N . SER A 1 151 ? 8.886 -10.461 4.916 1.00 87.31 151 SER A N 1
ATOM 1188 C CA . SER A 1 151 ? 9.776 -10.161 6.039 1.00 87.31 151 SER A CA 1
ATOM 1189 C C . SER A 1 151 ? 9.502 -8.753 6.562 1.00 87.31 151 SER A C 1
ATOM 1191 O O . SER A 1 151 ? 8.951 -7.917 5.853 1.00 87.31 151 SER A O 1
ATOM 1193 N N . SER A 1 152 ? 9.949 -8.438 7.782 1.00 88.12 152 SER A N 1
ATOM 1194 C CA . SER A 1 152 ? 9.745 -7.099 8.363 1.00 88.12 152 SER A CA 1
ATOM 1195 C C . SER A 1 152 ? 10.383 -5.961 7.558 1.00 88.12 152 SER A C 1
ATOM 1197 O O . SER A 1 152 ? 9.941 -4.816 7.672 1.00 88.12 152 SER A O 1
ATOM 1199 N N . VAL A 1 153 ? 11.427 -6.266 6.781 1.00 88.62 153 VAL A N 1
ATOM 1200 C CA . VAL A 1 153 ? 12.035 -5.371 5.791 1.00 88.62 153 VAL A CA 1
ATOM 1201 C C . VAL A 1 153 ? 12.374 -6.195 4.554 1.00 88.62 153 VAL A C 1
ATOM 1203 O O . VAL A 1 153 ? 13.113 -7.180 4.644 1.00 88.62 153 VAL A O 1
ATOM 1206 N N . MET A 1 154 ? 11.857 -5.788 3.401 1.00 87.38 154 MET A N 1
ATOM 1207 C CA . MET A 1 154 ? 12.122 -6.411 2.112 1.00 87.38 154 MET A CA 1
ATOM 1208 C C . MET A 1 154 ? 13.126 -5.578 1.329 1.00 87.38 154 MET A C 1
ATOM 1210 O O . MET A 1 154 ? 12.852 -4.452 0.931 1.00 87.38 154 MET A O 1
ATOM 1214 N N . THR A 1 155 ? 14.306 -6.138 1.082 1.00 84.94 155 THR A N 1
ATOM 1215 C CA . THR A 1 155 ? 15.412 -5.427 0.420 1.00 84.94 155 THR A CA 1
ATOM 1216 C C . THR A 1 155 ? 15.682 -5.889 -1.007 1.00 84.94 155 THR A C 1
ATOM 1218 O O . THR A 1 155 ? 16.400 -5.207 -1.743 1.00 84.94 155 THR A O 1
ATOM 1221 N N . HIS A 1 156 ? 15.094 -7.018 -1.404 1.00 84.88 156 HIS A N 1
ATOM 1222 C CA . HIS A 1 156 ? 15.330 -7.670 -2.686 1.00 84.88 156 HIS A CA 1
ATOM 1223 C C . HIS A 1 156 ? 14.022 -7.743 -3.484 1.00 84.88 156 HIS A C 1
ATOM 1225 O O . HIS A 1 156 ? 13.217 -8.646 -3.249 1.00 84.88 156 HIS A O 1
ATOM 1231 N N . PRO A 1 157 ? 13.784 -6.796 -4.405 1.00 87.69 157 PRO A N 1
ATOM 1232 C CA . PRO A 1 157 ? 12.703 -6.928 -5.371 1.00 87.69 157 PRO A CA 1
ATOM 1233 C C . PRO A 1 157 ? 13.019 -8.089 -6.323 1.00 87.69 157 PRO A C 1
ATOM 1235 O O . PRO A 1 157 ? 14.179 -8.316 -6.669 1.00 8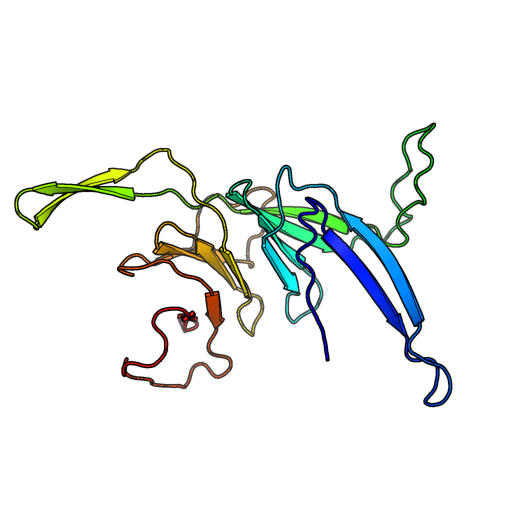7.69 157 PRO A O 1
ATOM 1238 N N . ILE A 1 158 ? 11.988 -8.807 -6.768 1.00 87.69 158 ILE A N 1
ATOM 1239 C CA . ILE A 1 158 ? 12.110 -9.889 -7.758 1.00 87.69 158 ILE A CA 1
ATOM 1240 C C . ILE A 1 158 ? 12.617 -9.316 -9.082 1.00 87.69 158 ILE A C 1
ATOM 1242 O O . ILE A 1 158 ? 13.477 -9.895 -9.738 1.00 87.69 158 ILE A O 1
ATOM 1246 N N . GLN A 1 159 ? 12.068 -8.163 -9.471 1.00 84.00 159 GLN A N 1
ATOM 1247 C CA . GLN A 1 159 ? 12.349 -7.534 -10.749 1.00 84.00 159 GLN A CA 1
ATOM 1248 C C . GLN A 1 159 ? 12.530 -6.030 -10.566 1.00 84.00 159 GLN A C 1
ATOM 1250 O O . GLN A 1 159 ? 11.775 -5.375 -9.848 1.00 84.00 159 GLN A O 1
ATOM 1255 N N . HIS A 1 160 ? 13.516 -5.490 -11.274 1.00 85.44 160 HIS A N 1
ATOM 1256 C CA . HIS A 1 160 ? 13.705 -4.059 -11.466 1.00 85.44 160 HIS A CA 1
ATOM 1257 C C . HIS A 1 160 ? 13.526 -3.762 -12.952 1.00 85.44 160 HIS A C 1
ATOM 1259 O O . HIS A 1 160 ? 14.315 -4.217 -13.785 1.00 85.44 160 HIS A O 1
ATOM 1265 N N . LEU A 1 161 ? 12.453 -3.051 -13.287 1.00 80.88 161 LEU A N 1
ATOM 1266 C CA . LEU A 1 161 ? 12.155 -2.636 -14.650 1.00 80.88 161 LEU A CA 1
ATOM 1267 C C . LEU A 1 161 ? 12.658 -1.206 -14.830 1.00 80.88 161 LEU A C 1
ATOM 1269 O O . LEU A 1 161 ? 12.186 -0.275 -14.181 1.00 80.88 161 LEU A O 1
ATOM 1273 N N . SER A 1 162 ? 13.637 -1.056 -15.716 1.00 73.62 162 SER A N 1
ATOM 1274 C CA . SER A 1 162 ? 14.245 0.220 -16.085 1.00 73.62 162 SER A CA 1
ATOM 1275 C C . SER A 1 162 ? 14.278 0.339 -17.604 1.00 73.62 162 SER A C 1
ATOM 1277 O O . SER A 1 162 ? 14.585 -0.638 -18.286 1.00 73.62 162 SER A O 1
ATOM 1279 N N . GLY A 1 163 ? 13.994 1.523 -18.137 1.00 65.38 163 GLY A N 1
ATOM 1280 C CA . GLY A 1 163 ? 13.932 1.764 -19.586 1.00 65.38 163 GLY A CA 1
ATOM 1281 C C . GLY A 1 163 ? 12.952 2.868 -19.977 1.00 65.38 163 GLY A C 1
ATOM 1282 O O . GLY A 1 163 ? 13.009 3.379 -21.095 1.00 65.38 163 GLY A O 1
ATOM 1283 N N . HIS A 1 164 ? 12.090 3.270 -19.042 1.00 70.19 164 HIS A N 1
ATOM 1284 C CA . HIS A 1 164 ? 11.180 4.392 -19.211 1.00 70.19 164 HIS A CA 1
ATOM 1285 C C . HIS A 1 164 ? 11.970 5.708 -19.278 1.00 70.19 164 HIS A C 1
ATOM 1287 O O . HIS A 1 164 ? 12.820 5.991 -18.436 1.00 70.19 164 HIS A O 1
ATOM 1293 N N . GLN A 1 165 ? 11.708 6.498 -20.322 1.00 66.12 165 GLN A N 1
ATOM 1294 C CA . GLN A 1 165 ? 12.407 7.762 -20.600 1.00 66.12 165 GLN A CA 1
ATOM 1295 C C . GLN A 1 165 ? 11.767 8.969 -19.891 1.00 66.12 165 GLN A C 1
ATOM 1297 O O . GLN A 1 165 ? 12.257 10.087 -20.016 1.00 66.12 165 GLN A O 1
ATOM 1302 N N . GLY A 1 166 ? 10.678 8.757 -19.148 1.00 68.25 166 GLY A N 1
ATOM 1303 C CA . GLY A 1 166 ? 9.941 9.800 -18.441 1.00 68.25 166 GLY A CA 1
ATOM 1304 C C . GLY A 1 166 ? 9.324 9.290 -17.142 1.00 68.25 166 GLY A C 1
ATOM 1305 O O . GLY A 1 166 ? 9.300 8.082 -16.894 1.00 68.25 166 GLY A O 1
ATOM 1306 N N . TRP A 1 167 ? 8.834 10.232 -16.333 1.00 67.94 167 TRP A N 1
ATOM 1307 C CA . TRP A 1 167 ? 8.303 9.963 -14.998 1.00 67.94 167 TRP A CA 1
ATOM 1308 C C . TRP A 1 167 ? 7.109 9.018 -15.042 1.00 67.94 167 TRP A C 1
ATOM 1310 O O . TRP A 1 167 ? 6.108 9.283 -15.715 1.00 67.94 167 TRP A O 1
ATOM 1320 N N . VAL A 1 168 ? 7.192 7.948 -14.259 1.00 72.88 168 VAL A N 1
ATOM 1321 C CA . VAL A 1 168 ? 6.091 7.003 -14.097 1.00 72.88 168 VAL A CA 1
ATOM 1322 C C . VAL A 1 168 ? 5.121 7.569 -13.070 1.00 72.88 168 VAL A C 1
ATOM 1324 O O . VAL A 1 168 ? 5.460 7.711 -11.899 1.00 72.88 168 VAL A O 1
ATOM 1327 N N . LYS A 1 169 ? 3.912 7.916 -13.516 1.00 78.81 169 LYS A N 1
ATOM 1328 C CA . LYS A 1 169 ? 2.873 8.496 -12.650 1.00 78.81 169 LYS A CA 1
ATOM 1329 C C . LYS A 1 169 ? 1.902 7.461 -12.099 1.00 78.81 169 LYS A C 1
ATOM 1331 O O . LYS A 1 169 ? 1.158 7.779 -11.178 1.00 78.81 169 LYS A O 1
ATOM 1336 N N . GLY A 1 170 ? 1.877 6.265 -12.676 1.00 81.38 170 GLY A N 1
ATOM 1337 C CA . GLY A 1 170 ? 1.010 5.203 -12.204 1.00 81.38 170 GLY A CA 1
ATOM 1338 C C . GLY A 1 170 ? 1.370 3.835 -12.752 1.00 81.38 170 GLY A C 1
ATOM 1339 O O . GLY A 1 170 ? 2.013 3.692 -13.800 1.00 81.38 170 GLY A O 1
ATOM 1340 N N . VAL A 1 171 ? 0.921 2.820 -12.029 1.00 85.69 171 VAL A N 1
ATOM 1341 C CA . VAL A 1 171 ? 1.191 1.417 -12.328 1.00 85.69 171 VAL A CA 1
ATOM 1342 C C . VAL A 1 171 ? -0.089 0.603 -12.187 1.00 85.69 171 VAL A C 1
ATOM 1344 O O . VAL A 1 171 ? -0.917 0.872 -11.322 1.00 85.69 171 VAL A O 1
ATOM 1347 N N . ALA A 1 172 ? -0.283 -0.378 -13.063 1.00 85.44 172 ALA A N 1
ATOM 1348 C CA . ALA A 1 172 ? -1.430 -1.276 -13.021 1.00 85.44 172 ALA A CA 1
ATOM 1349 C C . ALA A 1 172 ? -1.028 -2.679 -13.483 1.00 85.44 172 ALA A C 1
ATOM 1351 O O . ALA A 1 172 ? -0.131 -2.839 -14.310 1.00 85.44 172 ALA A O 1
ATOM 1352 N N . TRP A 1 173 ? -1.708 -3.704 -12.980 1.00 82.38 173 TRP A N 1
ATOM 1353 C CA . TRP A 1 173 ? -1.536 -5.076 -13.457 1.00 82.38 173 TRP A CA 1
ATOM 1354 C C . TRP A 1 173 ? -2.586 -5.413 -14.513 1.00 82.38 173 TRP A C 1
ATOM 1356 O O . TRP A 1 173 ? -3.712 -4.928 -14.434 1.00 82.38 173 TRP A O 1
ATOM 1366 N N . ASP A 1 174 ? -2.230 -6.247 -15.495 1.00 77.81 174 ASP A N 1
ATOM 1367 C CA . ASP A 1 174 ? -3.216 -6.839 -16.409 1.00 77.81 174 ASP A CA 1
ATOM 1368 C C . ASP A 1 174 ? -4.121 -7.806 -15.618 1.00 77.81 174 ASP A C 1
ATOM 1370 O O . ASP A 1 174 ? -3.626 -8.842 -15.164 1.00 77.81 174 ASP A O 1
ATOM 1374 N N . PRO A 1 175 ? -5.429 -7.520 -15.463 1.00 67.88 175 PRO A N 1
ATOM 1375 C CA . PRO A 1 175 ? -6.328 -8.374 -14.692 1.00 67.88 175 PRO A CA 1
ATOM 1376 C C . PRO A 1 175 ? -6.605 -9.729 -15.361 1.00 67.88 175 PRO A C 1
ATOM 1378 O O . PRO A 1 175 ? -7.066 -10.650 -14.694 1.00 67.88 175 PRO A O 1
ATOM 1381 N N . VAL A 1 176 ? -6.350 -9.872 -16.669 1.00 65.62 176 VAL A N 1
ATOM 1382 C CA . VAL A 1 176 ? -6.704 -11.074 -17.452 1.00 65.62 176 VAL A CA 1
ATOM 1383 C C . VAL A 1 176 ? -5.458 -11.844 -17.918 1.00 65.62 176 VAL A C 1
ATOM 1385 O O . VAL A 1 176 ? -5.571 -12.967 -18.406 1.00 65.62 176 VAL A O 1
ATOM 1388 N N . GLY A 1 177 ? -4.262 -11.254 -17.809 1.00 56.38 177 GLY A N 1
ATOM 1389 C CA . GLY A 1 177 ? -2.998 -11.824 -18.306 1.00 56.38 177 GLY A CA 1
ATOM 1390 C C . GLY A 1 177 ? -2.952 -12.045 -19.828 1.00 56.38 177 GLY A C 1
ATOM 1391 O O . GLY A 1 177 ? -2.042 -12.697 -20.343 1.00 56.38 177 GLY A O 1
ATOM 1392 N N . LYS A 1 178 ? -3.945 -11.540 -20.571 1.00 45.91 178 LYS A N 1
ATOM 1393 C CA . LYS A 1 178 ? -4.247 -11.959 -21.951 1.00 45.91 178 LYS A CA 1
ATOM 1394 C C . LYS A 1 178 ? -4.306 -10.803 -22.943 1.00 45.91 178 LYS A C 1
ATOM 1396 O O . LYS A 1 178 ? -4.511 -11.041 -24.136 1.00 45.91 178 LYS A O 1
ATOM 1401 N N . VAL A 1 179 ? -4.088 -9.561 -22.508 1.00 40.66 179 VAL A N 1
ATOM 1402 C CA . VAL A 1 179 ? -4.149 -8.413 -23.417 1.00 40.66 179 VAL A CA 1
ATOM 1403 C C . VAL A 1 179 ? -2.781 -8.177 -24.051 1.00 40.66 179 VAL A C 1
ATOM 1405 O O . VAL A 1 179 ? -1.841 -7.657 -23.449 1.00 40.66 179 VAL A O 1
ATOM 1408 N N . ARG A 1 180 ? -2.658 -8.557 -25.325 1.00 34.50 180 ARG A N 1
ATOM 1409 C CA . ARG A 1 180 ? -1.623 -8.044 -26.230 1.00 34.50 180 ARG A CA 1
ATOM 1410 C C . ARG A 1 180 ? -1.985 -6.610 -26.595 1.00 34.50 180 ARG A C 1
ATOM 1412 O O . ARG A 1 180 ? -2.847 -6.415 -27.439 1.00 34.50 180 ARG A O 1
ATOM 1419 N N . MET A 1 181 ? -1.312 -5.626 -26.006 1.00 42.03 181 MET A N 1
ATOM 1420 C CA . MET A 1 181 ? -1.265 -4.300 -26.613 1.00 42.03 181 MET A CA 1
ATOM 1421 C C . MET A 1 181 ? 0.166 -3.912 -26.952 1.00 42.03 181 MET A C 1
ATOM 1423 O O . MET A 1 181 ? 1.039 -3.779 -26.099 1.00 42.03 181 MET A O 1
ATOM 1427 N N . SER A 1 182 ? 0.358 -3.776 -28.260 1.00 35.84 182 SER A N 1
ATOM 1428 C CA . SER A 1 182 ? 1.353 -2.940 -28.901 1.00 35.84 182 SER A CA 1
ATOM 1429 C C . SER A 1 182 ? 1.266 -1.521 -28.352 1.00 35.84 182 SER A C 1
ATOM 1431 O O . SER A 1 182 ? 0.178 -0.946 -28.285 1.00 35.84 182 SER A O 1
ATOM 1433 N N . PHE A 1 183 ? 2.420 -0.959 -28.010 1.00 40.22 183 PHE A N 1
ATOM 1434 C CA . PHE A 1 183 ? 2.585 0.461 -27.743 1.00 40.22 183 PHE A CA 1
ATOM 1435 C C . PHE A 1 183 ? 2.056 1.262 -28.938 1.00 40.22 183 PHE A C 1
ATOM 1437 O O . PHE A 1 183 ? 2.687 1.291 -29.991 1.00 40.22 183 PHE A O 1
ATOM 1444 N N . HIS A 1 184 ? 0.895 1.897 -28.793 1.00 37.00 184 HIS A N 1
ATOM 1445 C CA . HIS A 1 184 ? 0.430 2.889 -29.753 1.00 37.00 184 HIS A CA 1
ATOM 1446 C C . HIS A 1 184 ? -0.030 4.138 -28.998 1.00 37.00 184 HIS A C 1
ATOM 1448 O O . HIS A 1 184 ? -1.171 4.229 -28.562 1.00 37.00 184 HIS A O 1
ATOM 1454 N N . HIS A 1 185 ? 0.919 5.057 -28.791 1.00 38.16 185 HIS A N 1
ATOM 1455 C CA . HIS A 1 185 ? 0.741 6.501 -28.584 1.00 38.16 185 HIS A CA 1
ATOM 1456 C C . HIS A 1 185 ? -0.581 6.984 -27.941 1.00 38.16 185 HIS A C 1
ATOM 1458 O O . HIS A 1 185 ? -1.270 7.804 -28.540 1.00 38.16 185 HIS A O 1
ATOM 1464 N N . MET A 1 186 ? -0.948 6.538 -26.729 1.00 33.31 186 MET A N 1
ATOM 1465 C CA . MET A 1 186 ? -2.046 7.200 -25.991 1.00 33.31 186 MET A CA 1
ATOM 1466 C C . MET A 1 186 ? -1.963 7.234 -24.456 1.00 33.31 186 MET A C 1
ATOM 1468 O O . MET A 1 186 ? -2.895 7.716 -23.821 1.00 33.31 186 MET A O 1
ATOM 1472 N N . ALA A 1 187 ? -0.851 6.840 -23.829 1.00 38.59 187 ALA A N 1
ATOM 1473 C CA . ALA A 1 187 ? -0.622 7.176 -22.420 1.00 38.59 187 ALA A CA 1
ATOM 1474 C C . ALA A 1 187 ? 0.873 7.142 -22.086 1.00 38.59 187 ALA A C 1
ATOM 1476 O O . ALA A 1 187 ? 1.409 6.100 -21.729 1.00 38.59 187 ALA A O 1
ATOM 1477 N N . GLU A 1 188 ? 1.557 8.281 -22.150 1.00 45.97 188 GLU A N 1
ATOM 1478 C CA . GLU A 1 188 ? 2.959 8.411 -21.712 1.00 45.97 188 GLU A CA 1
ATOM 1479 C C . GLU A 1 188 ? 3.142 8.284 -20.178 1.00 45.97 188 GLU A C 1
ATOM 1481 O O . GLU A 1 188 ? 4.189 8.647 -19.654 1.00 45.97 188 GLU A O 1
ATOM 1486 N N . TYR A 1 189 ? 2.140 7.793 -19.431 1.00 53.16 189 TYR A N 1
ATOM 1487 C CA . TYR A 1 189 ? 2.066 7.993 -17.976 1.00 53.16 189 TYR A CA 1
ATOM 1488 C C . TYR A 1 189 ? 1.707 6.766 -17.122 1.00 53.16 189 TYR A C 1
ATOM 1490 O O . TYR A 1 189 ? 1.910 6.830 -15.910 1.00 53.16 189 TYR A O 1
ATOM 1498 N N . TYR A 1 190 ? 1.217 5.665 -17.706 1.00 57.59 190 TYR A N 1
ATOM 1499 C CA . TYR A 1 190 ? 0.803 4.465 -16.961 1.00 57.59 190 TYR A CA 1
ATOM 1500 C C . TYR A 1 190 ? 1.460 3.207 -17.517 1.00 57.59 190 TYR A C 1
ATOM 1502 O O . TYR A 1 190 ? 1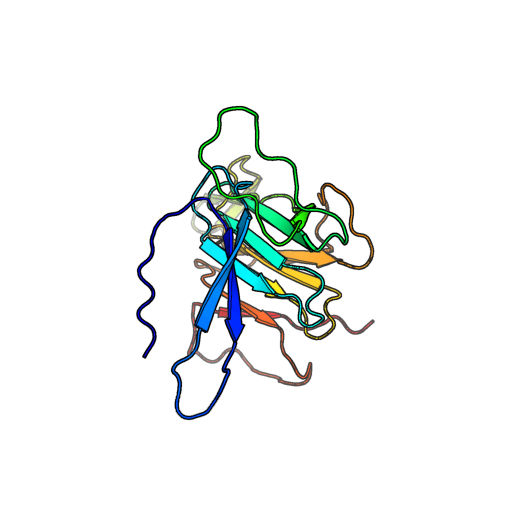.520 3.021 -18.734 1.00 57.59 190 TYR A O 1
ATOM 1510 N N . ILE A 1 191 ? 1.933 2.335 -16.627 1.00 65.81 191 ILE A N 1
ATOM 1511 C CA . ILE A 1 191 ? 2.628 1.103 -17.010 1.00 65.81 191 ILE A CA 1
ATOM 1512 C C . ILE A 1 191 ? 1.806 -0.108 -16.590 1.00 65.81 191 ILE A C 1
ATOM 1514 O O . ILE A 1 191 ? 1.437 -0.244 -15.426 1.00 65.81 191 ILE A O 1
ATOM 1518 N N . LEU A 1 192 ? 1.535 -0.982 -17.563 1.00 65.25 192 LEU A N 1
ATOM 1519 C CA . LEU A 1 192 ? 0.838 -2.246 -17.362 1.00 65.25 192 LEU A CA 1
ATOM 1520 C C . LEU A 1 192 ? 1.856 -3.373 -17.147 1.00 65.25 192 LEU A C 1
ATOM 1522 O O . LEU A 1 192 ? 2.691 -3.629 -18.018 1.00 65.25 192 LEU A O 1
ATOM 1526 N N . ILE A 1 193 ? 1.773 -4.067 -16.017 1.00 68.06 193 ILE A N 1
ATOM 1527 C CA . ILE A 1 193 ? 2.645 -5.198 -15.687 1.00 68.06 193 ILE A CA 1
ATOM 1528 C C . ILE A 1 193 ? 1.912 -6.504 -15.970 1.00 68.06 193 ILE A C 1
ATOM 1530 O O . ILE A 1 193 ? 0.735 -6.665 -15.638 1.00 68.06 193 ILE A O 1
ATOM 1534 N N . ARG A 1 194 ? 2.624 -7.450 -16.587 1.00 62.94 194 ARG A N 1
ATOM 1535 C CA . ARG A 1 194 ? 2.125 -8.809 -16.799 1.00 62.94 194 ARG A CA 1
ATOM 1536 C C . ARG A 1 194 ? 2.596 -9.749 -15.690 1.00 62.94 194 ARG A C 1
ATOM 1538 O O . ARG A 1 194 ? 3.781 -9.703 -15.353 1.00 62.94 194 ARG A O 1
ATOM 1545 N N . PRO A 1 195 ? 1.722 -10.638 -15.190 1.00 55.91 195 PRO A N 1
ATOM 1546 C CA . PRO A 1 195 ? 2.154 -11.735 -14.341 1.00 55.91 195 PRO A CA 1
ATOM 1547 C C . PRO A 1 195 ? 3.107 -12.647 -15.121 1.00 55.91 195 PRO A C 1
ATOM 1549 O O . PRO A 1 195 ? 2.856 -12.979 -16.283 1.00 55.91 195 PRO A O 1
ATOM 1552 N N . ILE A 1 196 ? 4.216 -13.040 -14.495 1.00 53.03 196 ILE A N 1
ATOM 1553 C CA . ILE A 1 196 ? 5.123 -14.040 -15.060 1.00 53.03 196 ILE A CA 1
ATOM 1554 C C . ILE A 1 196 ? 4.471 -15.402 -14.813 1.00 53.03 196 ILE A C 1
ATOM 1556 O O . ILE A 1 196 ? 4.426 -15.870 -13.678 1.00 53.03 196 ILE A O 1
ATOM 1560 N N . HIS A 1 197 ? 3.933 -16.029 -15.859 1.00 46.84 197 HIS A N 1
ATOM 1561 C CA . HIS A 1 197 ? 3.609 -17.452 -15.800 1.00 46.84 197 HIS A CA 1
ATOM 1562 C C . HIS A 1 197 ? 4.929 -18.227 -15.869 1.00 46.84 197 HIS A C 1
ATOM 1564 O O . HIS A 1 197 ? 5.650 -18.106 -16.862 1.00 46.84 197 HIS A O 1
ATOM 1570 N N . VAL A 1 198 ? 5.260 -18.946 -14.794 1.00 37.91 198 VAL A N 1
ATOM 1571 C CA . VAL A 1 198 ? 6.300 -19.988 -14.807 1.00 37.91 198 VAL A CA 1
ATOM 1572 C C . VAL A 1 198 ? 5.775 -21.195 -15.572 1.00 37.91 198 VAL A C 1
ATOM 1574 O O . VAL A 1 198 ? 4.588 -21.538 -15.359 1.00 37.91 198 VAL A O 1
#

pLDDT: mean 75.31, std 17.4, range [25.44, 94.5]

Organism: Aphanomyces astaci (NCBI:txid112090)

Radius of gyration: 19.47 Å; chains: 1; bounding box: 62×38×59 Å

Secondary structure (DSSP, 8-state):
---------SSEEEEEEE---SSSPPEEEEEEEE---SS-EEEEEE-TTSSEEEEEETTS-EEEEEEE-SSPPPPPTT--PPPPSSEEEEEEEEPPEEEEEEEEETTEEEEEEEEEEEE-EEEEEE-TTSSEEEEEETTS-EEEEESTT--SSB---SEEE---SS---EEEE-SSS-------SS-TTEEEEPP---

InterPro domains:
  IPR001680 WD40 repeat [PF00400] (29-65)
  IPR001680 WD40 repeat [PF00400] (120-146)
  IPR001680 WD40 repeat [PF00400] (157-178)
  IPR001680 WD40 repeat [PS50082] (34-70)
  IPR001680 WD40 repeat [PS50082] (121-155)
  IPR001680 WD40 repeat [SM00320] (27-66)
  IPR001680 WD40 repeat [SM00320] (105-146)
  IPR015943 WD40/YVTN repeat-like-containing domain superfamily [G3DSA:2.130.10.10] (7-118)
  IPR015943 WD40/YVTN repeat-like-containing domain superfamily [G3DSA:2.130.10.10] (119-182)
  IPR031120 WD repeat HIR1-like [PTHR13831] (9-178)
  IPR036322 WD40-repeat-containing domain superfamily [SSF50978] (9-178)

Sequence (198 aa):
MRQSLRLVDNCVKIWSLEVLSETDGPECELLATLTWHEKAVNCVRWSHNGRYLASGSDDHQVLLYELQDGPPAPIPFGSNQVPNKETWVRCSMLKSHTMGMYVCHHHKVISIARSSCVADVQDLAWSPDDRMLATCSIDNSILIWSMDHLSSVMTHPIQHLSGHQGWVKGVAWDPVGKVRMSFHHMAEYYILIRPIHV

Foldseek 3Di:
DDDDDPPQDLKDWDWDWDDPDPPDDIDIGTQDIGNPGPGGWQDWDADPVNQWIWIFGPSQKIWIKGWDPDQFDDDPPPDPDDTHNTDIDGQAIEDGDFAWDFDDDPNDRPDTDRHNDTFGWQEKEAALVNQWIWTFTQSQKIFIAGPVDGDRYHYDGPDIDHDQPGGANEEYEDNVLDDDDDDDPDDSHYYYDHDDDD